Protein 8OK1 (pdb70)

Structure (mmCIF, N/CA/C/O backbone):
data_8OK1
#
_entry.id   8OK1
#
_cell.length_a   78.498
_cell.length_b   98.134
_cell.length_c   80.055
_cell.angle_alpha   90.00
_cell.angle_beta   90.00
_cell.angle_gamma   90.00
#
_symmetry.space_group_name_H-M   'C 2 2 21'
#
loop_
_entity.id
_entity.type
_entity.pdbx_description
1 polymer 'Glutathione S-transferase class-mu 26 kDa isozyme,WD repeat-containing protein 5'
2 water water
#
loop_
_atom_site.group_PDB
_atom_site.id
_atom_site.type_symbol
_atom_site.label_atom_id
_atom_site.label_alt_id
_atom_site.label_comp_id
_atom_site.label_asym_id
_atom_site.label_entity_id
_atom_site.label_seq_id
_atom_site.pdbx_PDB_ins_code
_atom_site.Cartn_x
_atom_site.Cartn_y
_atom_site.Cartn_z
_atom_site.occupancy
_atom_site.B_iso_or_equiv
_atom_site.auth_seq_id
_atom_site.auth_comp_id
_atom_site.auth_asym_id
_atom_site.auth_atom_id
_atom_site.pdbx_PDB_model_num
ATOM 1 N N . LYS A 1 253 ? -40.678 -6.887 -11.380 1.00 36.85 32 LYS A N 1
ATOM 2 C CA . LYS A 1 253 ? -39.878 -8.040 -11.826 1.00 33.55 32 LYS A CA 1
ATOM 3 C C . LYS A 1 253 ? -38.888 -7.604 -12.899 1.00 31.89 32 LYS A C 1
ATOM 4 O O . LYS A 1 253 ? -39.191 -6.760 -13.730 1.00 30.60 32 LYS A O 1
ATOM 10 N N . PRO A 1 254 ? -37.689 -8.225 -12.965 1.00 25.69 33 PRO A N 1
ATOM 11 C CA . PRO A 1 254 ? -36.723 -7.914 -14.006 1.00 24.32 33 PRO A CA 1
ATOM 12 C C . PRO A 1 254 ? -37.069 -8.641 -15.306 1.00 23.58 33 PRO A C 1
ATOM 13 O O . PRO A 1 254 ? -37.923 -9.529 -15.331 1.00 24.59 33 PRO A O 1
ATOM 17 N N . ASN A 1 255 ? -36.391 -8.290 -16.385 1.00 21.30 34 ASN A N 1
ATOM 18 C CA . ASN A 1 255 ? -36.560 -8.998 -17.667 1.00 23.68 34 ASN A CA 1
ATOM 19 C C . ASN A 1 255 ? -35.197 -9.235 -18.290 1.00 22.40 34 ASN A C 1
ATOM 20 O O . ASN A 1 255 ? -34.962 -8.843 -19.430 1.00 23.00 34 ASN A O 1
ATOM 25 N N . TYR A 1 256 ? -34.375 -10.009 -17.590 1.00 19.17 35 TYR A N 1
ATOM 26 C CA . TYR A 1 256 ? -33.057 -10.439 -18.092 1.00 18.87 35 TYR A CA 1
ATOM 27 C C . TYR A 1 256 ? -33.263 -11.283 -19.343 1.00 20.24 35 TYR A C 1
ATOM 28 O O . TYR A 1 256 ? -34.069 -12.237 -19.366 1.00 21.00 35 TYR A O 1
ATOM 37 N N . ALA A 1 257 ? -32.554 -10.877 -20.370 1.00 18.89 36 ALA A N 1
ATOM 38 C CA . ALA A 1 257 ? -32.552 -11.575 -21.659 1.00 20.88 36 ALA A CA 1
ATOM 39 C C . ALA A 1 257 ? -31.122 -11.873 -22.061 1.00 18.08 36 ALA A C 1
ATOM 40 O O . ALA A 1 257 ? -30.218 -11.042 -21.822 1.00 18.41 36 ALA A O 1
ATOM 42 N N . LEU A 1 258 ? -30.922 -13.006 -22.713 1.00 17.91 37 LEU A N 1
ATOM 43 C CA . LEU A 1 258 ? -29.566 -13.437 -23.108 1.00 17.08 37 LEU A CA 1
ATOM 44 C C . LEU A 1 258 ? -29.008 -12.461 -24.150 1.00 18.75 37 LEU A C 1
ATOM 45 O O . LEU A 1 258 ? -29.675 -12.277 -25.214 1.00 21.38 37 LEU A O 1
ATOM 50 N N . LYS A 1 259 ? -27.804 -11.940 -23.947 1.00 18.04 38 LYS A N 1
ATOM 51 C CA . LYS A 1 259 ? -27.151 -11.048 -24.935 1.00 18.91 38 LYS A CA 1
ATOM 52 C C . LYS A 1 259 ? -25.943 -11.715 -25.591 1.00 18.63 38 LYS A C 1
ATOM 53 O O . LYS A 1 259 ? -25.711 -11.520 -26.821 1.00 20.93 38 LYS A O 1
ATOM 59 N N . PHE A 1 260 ? -25.108 -12.400 -24.827 1.00 16.33 39 PHE A N 1
ATOM 60 C CA . PHE A 1 260 ? -23.861 -12.983 -25.349 1.00 17.19 39 PHE A CA 1
ATOM 61 C C . PHE A 1 260 ? -23.573 -14.308 -24.659 1.00 17.38 39 PHE A C 1
ATOM 62 O O . PHE A 1 260 ? -23.882 -14.448 -23.466 1.00 17.19 39 PHE A O 1
ATOM 70 N N . THR A 1 261 ? -22.957 -15.216 -25.393 1.00 15.90 40 THR A N 1
ATOM 71 C CA . THR A 1 261 ? -22.408 -16.475 -24.855 1.00 15.84 40 THR A CA 1
ATOM 72 C C . THR A 1 261 ? -20.917 -16.462 -25.118 1.00 16.79 40 THR A C 1
ATOM 73 O O . THR A 1 261 ? -20.494 -16.155 -26.265 1.00 19.15 40 THR A O 1
ATOM 77 N N . LEU A 1 262 ? -20.135 -16.746 -24.099 1.00 16.86 41 LEU A N 1
ATOM 78 C CA . LEU A 1 262 ? -18.682 -16.601 -24.098 1.00 16.95 41 LEU A CA 1
ATOM 79 C C . LEU A 1 262 ? -18.078 -18.004 -24.040 1.00 16.92 41 LEU A C 1
ATOM 80 O O . LEU A 1 262 ? -18.155 -18.671 -22.969 1.00 16.64 41 LEU A O 1
ATOM 85 N N . ALA A 1 263 ? -17.486 -18.460 -25.128 1.00 16.62 42 ALA A N 1
ATOM 86 C CA . ALA A 1 263 ? -16.833 -19.770 -25.216 1.00 17.13 42 ALA A CA 1
ATOM 87 C C . ALA A 1 263 ? -15.326 -19.601 -25.183 1.00 15.45 42 ALA A C 1
ATOM 88 O O . ALA A 1 263 ? -14.781 -18.684 -25.821 1.00 15.74 42 ALA A O 1
ATOM 90 N N . GLY A 1 264 ? -14.644 -20.473 -24.471 1.00 17.07 43 GLY A N 1
ATOM 91 C CA . GLY A 1 264 ? -13.188 -20.497 -24.517 1.00 15.96 43 GLY A CA 1
ATOM 92 C C . GLY A 1 264 ? -12.562 -21.427 -23.512 1.00 17.08 43 GLY A C 1
ATOM 93 O O . GLY A 1 264 ? -11.499 -22.003 -23.777 1.00 17.10 43 GLY A O 1
ATOM 94 N N . HIS A 1 265 ? -13.163 -21.510 -22.345 1.00 16.52 44 HIS A N 1
ATOM 95 C CA . HIS A 1 265 ? -12.619 -22.464 -21.368 1.00 15.64 44 HIS A CA 1
ATOM 96 C C . HIS A 1 265 ? -12.761 -23.903 -21.899 1.00 16.39 44 HIS A C 1
ATOM 97 O O . HIS A 1 265 ? -13.773 -24.220 -22.564 1.00 15.41 44 HIS A O 1
ATOM 104 N N . THR A 1 266 ? -11.832 -24.763 -21.539 1.00 15.35 45 THR A N 1
ATOM 105 C CA . THR A 1 266 ? -11.811 -26.161 -22.057 1.00 16.65 45 THR A CA 1
ATOM 106 C C . THR A 1 266 ? -12.220 -27.171 -20.981 1.00 16.46 45 THR A C 1
ATOM 107 O O . THR A 1 266 ? -12.289 -28.381 -21.260 1.00 16.03 45 THR A O 1
ATOM 111 N N . LYS A 1 267 ? -12.569 -26.708 -19.782 1.00 15.61 46 LYS A N 1
ATOM 112 C CA . LYS A 1 267 ? -13.163 -27.546 -18.734 1.00 16.39 46 LYS A CA 1
ATOM 113 C C . LYS A 1 267 ? -14.213 -26.699 -18.031 1.00 15.80 46 LYS A C 1
ATOM 114 O O . LYS A 1 267 ? -14.380 -25.533 -18.391 1.00 15.51 46 LYS A O 1
ATOM 120 N N . ALA A 1 268 ? -14.828 -27.276 -17.009 1.00 16.17 47 ALA A N 1
ATOM 121 C CA . ALA A 1 268 ? -15.829 -26.590 -16.176 1.00 15.76 47 ALA A CA 1
ATOM 122 C C . ALA A 1 268 ? -15.325 -25.191 -15.807 1.00 15.79 47 ALA A C 1
ATOM 123 O O . ALA A 1 268 ? -14.166 -25.022 -15.392 1.00 14.77 47 ALA A O 1
ATOM 125 N N . VAL A 1 269 ? -16.218 -24.227 -15.896 1.00 14.76 48 VAL A N 1
ATOM 126 C CA . VAL A 1 269 ? -15.945 -22.882 -15.336 1.00 14.09 48 VAL A CA 1
ATOM 127 C C . VAL A 1 269 ? -16.156 -23.001 -13.828 1.00 15.36 48 VAL A C 1
ATOM 128 O O . VAL A 1 269 ? -16.953 -23.856 -13.370 1.00 16.72 48 VAL A O 1
ATOM 132 N N . SER A 1 270 ? -15.420 -22.259 -13.023 1.00 13.83 49 SER A N 1
ATOM 133 C CA . SER A 1 270 ? -15.549 -22.315 -11.550 1.00 13.12 49 SER A CA 1
ATOM 134 C C . SER A 1 270 ? -16.046 -20.995 -10.968 1.00 14.90 49 SER A C 1
ATOM 135 O O . SER A 1 270 ? -16.732 -21.019 -9.940 1.00 15.71 49 SER A O 1
ATOM 138 N N . SER A 1 271 ? -15.740 -19.866 -11.574 1.00 14.04 50 SER A N 1
ATOM 139 C CA . SER A 1 271 ? -16.185 -18.567 -10.991 1.00 12.92 50 SER A CA 1
ATOM 140 C C . SER A 1 271 ? -16.211 -17.513 -12.086 1.00 13.85 50 SER A C 1
ATOM 141 O O . SER A 1 271 ? -15.346 -17.599 -12.985 1.00 15.36 50 SER A O 1
ATOM 144 N N . VAL A 1 272 ? -17.120 -16.555 -11.971 1.00 12.75 51 VAL A N 1
ATOM 145 C CA . VAL A 1 272 ? -17.098 -15.331 -12.798 1.00 13.18 51 VAL A CA 1
ATOM 146 C C . VAL A 1 272 ? -17.265 -14.149 -11.855 1.00 13.11 51 VAL A C 1
ATOM 147 O O . VAL A 1 272 ? -18.014 -14.229 -10.854 1.00 13.33 51 VAL A O 1
ATOM 151 N N . LYS A 1 273 ? -16.530 -13.076 -12.161 1.00 12.99 52 LYS A N 1
ATOM 152 C CA . LYS A 1 273 ? -16.575 -11.849 -11.337 1.00 12.55 52 LYS A CA 1
ATOM 153 C C . LYS A 1 273 ? -16.413 -10.628 -12.232 1.00 12.16 52 LYS A C 1
ATOM 154 O O . LYS A 1 273 ? -15.504 -10.603 -13.104 1.00 13.37 52 LYS A O 1
ATOM 160 N N . PHE A 1 274 ? -17.240 -9.606 -12.029 1.00 13.38 53 PHE A N 1
ATOM 161 C CA . PHE A 1 274 ? -17.097 -8.350 -12.773 1.00 12.15 53 PHE A CA 1
ATOM 162 C C . PHE A 1 274 ? -16.059 -7.493 -12.057 1.00 13.13 53 PHE A C 1
ATOM 163 O O . PHE A 1 274 ? -16.066 -7.390 -10.817 1.00 13.22 53 PHE A O 1
ATOM 171 N N . SER A 1 275 ? -15.220 -6.797 -12.804 1.00 13.27 54 SER A N 1
ATOM 172 C CA . SER A 1 275 ? -14.351 -5.783 -12.188 1.00 13.35 54 SER A CA 1
ATOM 173 C C . SER A 1 275 ? -15.183 -4.685 -11.543 1.00 14.05 54 SER A C 1
ATOM 174 O O . SER A 1 275 ? -16.257 -4.325 -12.049 1.00 14.37 54 SER A O 1
ATOM 177 N N . PRO A 1 276 ? -14.726 -4.139 -10.409 1.00 14.76 55 PRO A N 1
ATOM 178 C CA . PRO A 1 276 ? -15.462 -3.064 -9.759 1.00 14.92 55 PRO A CA 1
ATOM 179 C C . PRO A 1 276 ? -15.705 -1.863 -10.670 1.00 14.68 55 PRO A C 1
ATOM 180 O O . PRO A 1 276 ? -16.666 -1.133 -10.397 1.00 17.61 55 PRO A O 1
ATOM 184 N N . ASN A 1 277 ? -14.821 -1.606 -11.623 1.00 15.33 56 ASN A N 1
ATOM 185 C CA . ASN A 1 277 ? -14.930 -0.443 -12.533 1.00 15.72 56 ASN A CA 1
ATOM 186 C C . ASN A 1 277 ? -15.905 -0.744 -13.675 1.00 17.56 56 ASN A C 1
ATOM 187 O O . ASN A 1 277 ? -16.066 0.122 -14.570 1.00 18.67 56 ASN A O 1
ATOM 192 N N . GLY A 1 278 ? -16.465 -1.958 -13.735 1.00 16.73 57 GLY A N 1
ATOM 193 C CA . GLY A 1 278 ? -17.507 -2.293 -14.736 1.00 16.41 57 GLY A CA 1
ATOM 194 C C . GLY A 1 278 ? -16.986 -2.690 -16.091 1.00 16.77 57 GLY A C 1
ATOM 195 O O . GLY A 1 278 ? -17.783 -3.100 -16.942 1.00 17.73 57 GLY A O 1
ATOM 196 N N . GLU A 1 279 ? -15.667 -2.630 -16.325 1.00 15.66 58 GLU A N 1
ATOM 197 C CA . GLU A 1 279 ? -15.169 -2.800 -17.708 1.00 17.95 58 GLU A CA 1
ATOM 198 C C . GLU A 1 279 ? -15.056 -4.273 -18.080 1.00 17.65 58 GLU A C 1
ATOM 199 O O . GLU A 1 279 ? -15.216 -4.608 -19.281 1.00 17.94 58 GLU A O 1
ATOM 205 N N . TRP A 1 280 ? -14.763 -5.140 -17.101 1.00 15.48 59 TRP A N 1
ATOM 206 C CA . TRP A 1 280 ? -14.270 -6.502 -17.420 1.00 14.48 59 TRP A CA 1
ATOM 207 C C . TRP A 1 280 ? -15.052 -7.558 -16.665 1.00 13.91 59 TRP A C 1
ATOM 208 O O . TRP A 1 280 ? -15.560 -7.315 -15.537 1.00 14.81 59 TRP A O 1
ATOM 219 N N . LEU A 1 281 ? -15.041 -8.760 -17.225 1.00 15.02 60 LEU A N 1
ATOM 220 C CA . LEU A 1 281 ? -15.437 -9.993 -16.523 1.00 13.11 60 LEU A CA 1
ATOM 221 C C . LEU A 1 281 ? -14.192 -10.859 -16.441 1.00 13.00 60 LEU A C 1
ATOM 222 O O . LEU A 1 281 ? -13.544 -11.066 -17.494 1.00 15.29 60 LEU A O 1
ATOM 227 N N . ALA A 1 282 ? -13.862 -11.404 -15.260 1.00 13.21 61 ALA A N 1
ATOM 228 C CA . ALA A 1 282 ? -12.823 -12.436 -15.081 1.00 13.42 61 ALA A CA 1
ATOM 229 C C . ALA A 1 282 ? -13.513 -13.776 -14.833 1.00 14.47 61 ALA A C 1
ATOM 230 O O . ALA A 1 282 ? -14.531 -13.818 -14.112 1.00 15.01 61 ALA A O 1
ATOM 232 N N . SER A 1 283 ? -13.021 -14.829 -15.478 1.00 13.95 62 SER A N 1
ATOM 233 C CA . SER A 1 283 ? -13.483 -16.209 -15.252 1.00 13.71 62 SER A CA 1
ATOM 234 C C . SER A 1 283 ? -12.293 -17.066 -14.858 1.00 13.67 62 SER A C 1
ATOM 235 O O . SER A 1 283 ? -11.160 -16.855 -15.311 1.00 14.77 62 SER A O 1
ATOM 238 N N . SER A 1 284 ? -12.535 -18.037 -13.993 1.00 12.92 63 SER A N 1
ATOM 239 C CA . SER A 1 284 ? -11.589 -19.106 -13.648 1.00 12.74 63 SER A CA 1
ATOM 240 C C . SER A 1 284 ? -12.181 -20.472 -14.039 1.00 12.99 63 SER A C 1
ATOM 241 O O . SER A 1 284 ? -13.371 -20.592 -14.136 1.00 12.70 63 SER A O 1
ATOM 244 N N . SER A 1 285 ? -11.333 -21.447 -14.206 1.00 13.28 64 SER A N 1
ATOM 245 C CA . SER A 1 285 ? -11.779 -22.772 -14.673 1.00 13.09 64 SER A CA 1
ATOM 246 C C . SER A 1 285 ? -10.882 -23.871 -14.134 1.00 13.05 64 SER A C 1
ATOM 247 O O . SER A 1 285 ? -9.698 -23.666 -13.805 1.00 13.01 64 SER A O 1
ATOM 250 N N . ALA A 1 286 ? -11.465 -25.055 -14.087 1.00 14.15 65 ALA A N 1
ATOM 251 C CA . ALA A 1 286 ? -10.719 -26.317 -13.951 1.00 14.09 65 ALA A CA 1
ATOM 252 C C . ALA A 1 286 ? -9.666 -26.516 -15.045 1.00 14.96 65 ALA A C 1
ATOM 253 O O . ALA A 1 286 ? -8.797 -27.373 -14.846 1.00 17.48 65 ALA A O 1
ATOM 255 N N . ASP A 1 287 ? -9.697 -25.737 -16.120 1.00 15.61 66 ASP A N 1
ATOM 256 C CA . ASP A 1 287 ? -8.636 -25.809 -17.168 1.00 14.92 66 ASP A CA 1
ATOM 257 C C . ASP A 1 287 ? -7.355 -25.066 -16.762 1.00 14.91 66 ASP A C 1
ATOM 258 O O . ASP A 1 287 ? -6.434 -24.996 -17.569 1.00 16.38 66 ASP A O 1
ATOM 263 N N . LYS A 1 288 ? -7.276 -24.560 -15.524 1.00 14.35 67 LYS A N 1
ATOM 264 C CA . LYS A 1 288 ? -6.082 -23.939 -14.924 1.00 15.45 67 LYS A CA 1
ATOM 265 C C . LYS A 1 288 ? -5.902 -22.490 -15.395 1.00 14.22 67 LYS A C 1
ATOM 266 O O . LYS A 1 288 ? -4.858 -21.906 -15.098 1.00 14.66 67 LYS A O 1
ATOM 272 N N . LEU A 1 289 ? -6.866 -21.954 -16.134 1.00 14.24 68 LEU A N 1
ATOM 273 C CA . LEU A 1 289 ? -6.741 -20.610 -16.731 1.00 14.62 68 LEU A CA 1
ATOM 274 C C . LEU A 1 289 ? -7.723 -19.639 -16.105 1.00 13.53 68 LEU A C 1
ATOM 275 O O . LEU A 1 289 ? -8.803 -20.007 -15.647 1.00 12.90 68 LEU A O 1
ATOM 280 N N . ILE A 1 290 ? -7.306 -18.383 -16.151 1.00 14.78 69 ILE A N 1
ATOM 281 C CA . ILE A 1 290 ? -8.171 -17.218 -15.936 1.00 15.09 69 ILE A CA 1
ATOM 282 C C . ILE A 1 290 ? -8.391 -16.577 -17.299 1.00 14.22 69 ILE A C 1
ATOM 283 O O . ILE A 1 290 ? -7.401 -16.489 -18.076 1.00 15.52 69 ILE A O 1
ATOM 288 N N . LYS A 1 291 ? -9.621 -16.222 -17.629 1.00 14.69 70 LYS A N 1
ATOM 289 C CA . LYS A 1 291 ? -9.862 -15.426 -18.856 1.00 14.08 70 LYS A CA 1
ATOM 290 C C . LYS A 1 291 ? -10.496 -14.102 -18.495 1.00 15.21 70 LYS A C 1
ATOM 291 O O . LYS A 1 291 ? -11.263 -14.017 -17.501 1.00 14.56 70 LYS A O 1
ATOM 297 N N . ILE A 1 292 ? -10.189 -13.096 -19.307 1.00 15.70 71 ILE A N 1
ATOM 298 C CA . ILE A 1 292 ? -10.752 -11.745 -19.181 1.00 15.48 71 ILE A CA 1
ATOM 299 C C . ILE A 1 292 ? -11.613 -11.507 -20.412 1.00 15.24 71 ILE A C 1
ATOM 300 O O . ILE A 1 292 ? -11.134 -11.794 -21.557 1.00 17.14 71 ILE A O 1
ATOM 305 N N . TRP A 1 293 ? -12.761 -10.931 -20.197 1.00 15.41 72 TRP A N 1
ATOM 306 C CA . TRP A 1 293 ? -13.753 -10.649 -21.249 1.00 15.08 72 TRP A CA 1
ATOM 307 C C . TRP A 1 293 ? -14.280 -9.235 -21.089 1.00 16.73 72 TRP A C 1
ATOM 308 O O . TRP A 1 293 ? -14.396 -8.745 -19.947 1.00 16.05 72 TRP A O 1
ATOM 319 N N . GLY A 1 294 ? -14.680 -8.586 -22.175 1.00 17.41 73 GLY A N 1
ATOM 320 C CA . GLY A 1 294 ? -15.403 -7.307 -22.062 1.00 17.26 73 GLY A CA 1
ATOM 321 C C . GLY A 1 294 ? -16.750 -7.480 -21.386 1.00 16.72 73 GLY A C 1
ATOM 322 O O . GLY A 1 294 ? -17.539 -8.341 -21.819 1.00 18.28 73 GLY A O 1
ATOM 323 N N . ALA A 1 295 ? -17.049 -6.678 -20.361 1.00 17.60 74 ALA A N 1
ATOM 324 C CA . ALA A 1 295 ? -18.289 -6.818 -19.575 1.00 16.92 74 ALA A CA 1
ATOM 325 C C . ALA A 1 295 ? -19.528 -6.480 -20.418 1.00 18.51 74 ALA A C 1
ATOM 326 O O . ALA A 1 295 ? -20.604 -6.981 -20.090 1.00 19.42 74 ALA A O 1
ATOM 328 N N . TYR A 1 296 ? -19.408 -5.602 -21.411 1.00 17.82 75 TYR A N 1
ATOM 329 C CA . TYR A 1 296 ? -20.577 -5.027 -22.116 1.00 20.44 75 TYR A CA 1
ATOM 330 C C . TYR A 1 296 ? -20.797 -5.741 -23.446 1.00 24.39 75 TYR A C 1
ATOM 331 O O . TYR A 1 296 ? -21.975 -5.872 -23.836 1.00 30.36 75 TYR A O 1
ATOM 340 N N . ASP A 1 297 ? -19.745 -6.228 -24.110 1.00 22.76 76 ASP A N 1
ATOM 341 C CA . ASP A 1 297 ? -19.868 -6.858 -25.455 1.00 25.04 76 ASP A CA 1
ATOM 342 C C . ASP A 1 297 ? -19.503 -8.344 -25.393 1.00 25.13 76 ASP A C 1
ATOM 343 O O . ASP A 1 297 ? -19.636 -9.039 -26.440 1.00 25.30 76 ASP A O 1
ATOM 348 N N . GLY A 1 298 ? -19.042 -8.853 -24.240 1.00 25.20 77 GLY A N 1
ATOM 349 C CA . GLY A 1 298 ? -18.589 -10.251 -24.092 1.00 23.74 77 GLY A CA 1
ATOM 350 C C . GLY A 1 298 ? -17.349 -10.588 -24.907 1.00 24.37 77 GLY A C 1
ATOM 351 O O . GLY A 1 298 ? -17.051 -11.782 -25.052 1.00 26.24 77 GLY A O 1
ATOM 352 N N . LYS A 1 299 ? -16.620 -9.581 -25.402 1.00 23.32 78 LYS A N 1
ATOM 353 C CA . LYS A 1 299 ? -15.496 -9.835 -26.334 1.00 25.96 78 LYS A CA 1
ATOM 354 C C . LYS A 1 299 ? -14.305 -10.379 -25.538 1.00 23.64 78 LYS A C 1
ATOM 355 O O . LYS A 1 299 ? -13.927 -9.775 -24.507 1.00 21.37 78 LYS A O 1
ATOM 361 N N . PHE A 1 300 ? -13.766 -11.515 -25.947 1.00 20.84 79 PHE A N 1
ATOM 362 C CA . PHE A 1 300 ? -12.565 -12.118 -25.320 1.00 19.13 79 PHE A CA 1
ATOM 363 C C . PHE A 1 300 ? -11.428 -11.089 -25.323 1.00 21.10 79 PHE A C 1
ATOM 364 O O . PHE A 1 300 ? -11.137 -10.428 -26.366 1.00 23.57 79 PHE A O 1
ATOM 372 N N . GLU A 1 301 ? -10.764 -10.930 -24.188 1.00 20.81 80 GLU A N 1
ATOM 373 C CA . GLU A 1 301 ? -9.627 -10.008 -24.051 1.00 21.23 80 GLU A CA 1
ATOM 374 C C . GLU A 1 301 ? -8.311 -10.776 -23.994 1.00 21.78 80 GLU A C 1
ATOM 375 O O . GLU A 1 301 ? -7.432 -10.592 -24.871 1.00 25.70 80 GLU A O 1
ATOM 381 N N . LYS A 1 302 ? -8.120 -11.677 -23.018 1.00 18.04 81 LYS A N 1
ATOM 382 C CA . LYS A 1 302 ? -6.894 -12.462 -22.897 1.00 18.78 81 LYS A CA 1
ATOM 383 C C . LYS A 1 302 ? -6.989 -13.516 -21.809 1.00 17.49 81 LYS A C 1
ATOM 384 O O . LYS A 1 302 ? -8.006 -13.561 -21.057 1.00 16.92 81 LYS A O 1
ATOM 390 N N . THR A 1 303 ? -6.016 -14.398 -21.849 1.00 17.07 82 THR A N 1
ATOM 391 C CA . THR A 1 303 ? -5.847 -15.551 -20.940 1.00 17.04 82 THR A CA 1
ATOM 392 C C . THR A 1 303 ? -4.677 -15.279 -20.000 1.00 16.20 82 THR A C 1
ATOM 393 O O . THR A 1 303 ? -3.641 -14.805 -20.448 1.00 17.38 82 THR A O 1
ATOM 397 N N . ILE A 1 304 ? -4.875 -15.516 -18.703 1.00 15.19 83 ILE A N 1
ATOM 398 C CA . ILE A 1 304 ? -3.819 -15.413 -17.676 1.00 16.45 83 ILE A CA 1
ATOM 399 C C . ILE A 1 304 ? -3.541 -16.809 -17.161 1.00 17.01 83 ILE A C 1
ATOM 400 O O . ILE A 1 304 ? -4.473 -17.485 -16.670 1.00 18.34 83 ILE A O 1
ATOM 405 N N . SER A 1 305 ? -2.305 -17.239 -17.374 1.00 16.95 84 SER A N 1
ATOM 406 C CA . SER A 1 305 ? -1.850 -18.623 -17.176 1.00 17.94 84 SER A CA 1
ATOM 407 C C . SER A 1 305 ? -0.735 -18.674 -16.139 1.00 16.69 84 SER A C 1
ATOM 408 O O . SER A 1 305 ? 0.062 -17.706 -15.982 1.00 16.93 84 SER A O 1
ATOM 411 N N . GLY A 1 306 ? -0.645 -19.822 -15.461 1.00 16.86 85 GLY A N 1
ATOM 412 C CA . GLY A 1 306 ? 0.474 -20.102 -14.578 1.00 15.98 85 GLY A CA 1
ATOM 413 C C . GLY A 1 306 ? 0.130 -21.112 -13.493 1.00 15.85 85 GLY A C 1
ATOM 414 O O . GLY A 1 306 ? 1.036 -21.788 -12.995 1.00 17.47 85 GLY A O 1
ATOM 415 N N . HIS A 1 307 ? -1.123 -21.227 -13.097 1.00 14.42 86 HIS A N 1
ATOM 416 C CA . HIS A 1 307 ? -1.443 -22.286 -12.114 1.00 14.25 86 HIS A CA 1
ATOM 417 C C . HIS A 1 307 ? -1.155 -23.659 -12.707 1.00 14.52 86 HIS A C 1
ATOM 418 O O . HIS A 1 307 ? -1.325 -23.862 -13.944 1.00 14.55 86 HIS A O 1
ATOM 425 N N . LYS A 1 308 ? -0.766 -24.590 -11.846 1.00 15.53 87 LYS A N 1
ATOM 426 C CA . LYS A 1 308 ? -0.395 -25.937 -12.289 1.00 16.90 87 LYS A CA 1
ATOM 427 C C . LYS A 1 308 ? -1.576 -26.903 -12.281 1.00 16.46 87 LYS A C 1
ATOM 428 O O . LYS A 1 308 ? -1.436 -28.012 -12.831 1.00 17.53 87 LYS A O 1
ATOM 434 N N . LEU A 1 309 ? -2.677 -26.570 -11.603 1.00 14.61 88 LEU A N 1
ATOM 435 C CA . LEU A 1 309 ? -3.891 -27.388 -11.494 1.00 14.72 88 LEU A CA 1
ATOM 436 C C . LEU A 1 309 ? -5.086 -26.441 -11.535 1.00 13.94 88 LEU A C 1
ATOM 437 O O . LEU A 1 309 ? -4.883 -25.201 -11.650 1.00 15.58 88 LEU A O 1
ATOM 442 N N . GLY A 1 310 ? -6.278 -27.006 -11.502 1.00 14.49 89 GLY A N 1
ATOM 443 C CA . GLY A 1 310 ? -7.505 -26.235 -11.723 1.00 14.08 89 GLY A CA 1
ATOM 444 C C . GLY A 1 310 ? -7.642 -25.121 -10.703 1.00 14.31 89 GLY A C 1
ATOM 445 O O . GLY A 1 310 ? -7.134 -25.217 -9.560 1.00 14.08 89 GLY A O 1
ATOM 446 N N . ILE A 1 311 ? -8.372 -24.104 -11.105 1.00 12.76 90 ILE A N 1
ATOM 447 C CA . ILE A 1 311 ? -8.654 -22.925 -10.235 1.00 12.86 90 ILE A CA 1
ATOM 448 C C . ILE A 1 311 ? -10.112 -22.987 -9.798 1.00 13.54 90 ILE A C 1
ATOM 449 O O . ILE A 1 311 ? -11.018 -23.176 -10.615 1.00 15.74 90 ILE A O 1
ATOM 454 N N . SER A 1 312 ? -10.364 -22.733 -8.516 1.00 13.54 91 SER A N 1
ATOM 455 C CA . SER A 1 312 ? -11.723 -22.772 -7.937 1.00 13.47 91 SER A CA 1
ATOM 456 C C . SER A 1 312 ? -12.342 -21.382 -7.839 1.00 13.91 91 SER A C 1
ATOM 457 O O . SER A 1 312 ? -13.559 -21.282 -7.736 1.00 14.65 91 SER A O 1
ATOM 460 N N . ASP A 1 313 ? -11.520 -20.340 -7.761 1.00 13.11 92 ASP A N 1
ATOM 461 C CA . ASP A 1 313 ? -12.037 -18.982 -7.487 1.00 14.11 92 ASP A CA 1
ATOM 462 C C . ASP A 1 313 ? -11.029 -17.932 -7.966 1.00 12.26 92 ASP A C 1
ATOM 463 O O . ASP A 1 313 ? -9.831 -18.157 -7.967 1.00 13.11 92 ASP A O 1
ATOM 468 N N . VAL A 1 314 ? -11.557 -16.778 -8.341 1.00 14.00 93 VAL A N 1
ATOM 469 C CA . VAL A 1 314 ? -10.758 -15.590 -8.743 1.00 14.02 93 VAL A CA 1
ATOM 470 C C . VAL A 1 314 ? -11.499 -14.385 -8.162 1.00 13.76 93 VAL A C 1
ATOM 471 O O . VAL A 1 314 ? -12.735 -14.461 -7.981 1.00 15.62 93 VAL A O 1
ATOM 475 N N . ALA A 1 315 ? -10.792 -13.330 -7.810 1.00 11.87 94 ALA A N 1
ATOM 476 C CA . ALA A 1 315 ? -11.436 -12.134 -7.240 1.00 12.18 94 ALA A CA 1
ATOM 477 C C . ALA A 1 315 ? -10.605 -10.912 -7.616 1.00 11.54 94 ALA A C 1
ATOM 478 O O . ALA A 1 315 ? -9.372 -10.988 -7.656 1.00 13.25 94 ALA A O 1
ATOM 480 N N . TRP A 1 316 ? -11.290 -9.808 -7.818 1.00 11.56 95 TRP A N 1
ATOM 481 C CA . TRP A 1 316 ? -10.687 -8.513 -8.164 1.00 12.10 95 TRP A CA 1
ATOM 482 C C . TRP A 1 316 ? -10.268 -7.731 -6.929 1.00 12.25 95 TRP A C 1
ATOM 483 O O . TRP A 1 316 ? -11.036 -7.703 -5.914 1.00 13.68 95 TRP A O 1
ATOM 494 N N . SER A 1 317 ? -9.233 -6.913 -7.081 1.00 12.18 96 SER A N 1
ATOM 495 C CA . SER A 1 317 ? -8.967 -5.855 -6.097 1.00 11.02 96 SER A CA 1
ATOM 496 C C . SER A 1 317 ? -9.990 -4.731 -6.324 1.00 11.67 96 SER A C 1
ATOM 497 O O . SER A 1 317 ? -10.549 -4.576 -7.422 1.00 12.89 96 SER A O 1
ATOM 500 N N . SER A 1 318 ? -10.134 -3.871 -5.324 1.00 13.41 97 SER A N 1
ATOM 501 C CA . SER A 1 318 ? -11.226 -2.863 -5.396 1.00 15.47 97 SER A CA 1
ATOM 502 C C . SER A 1 318 ? -10.940 -1.834 -6.502 1.00 14.50 97 SER A C 1
ATOM 503 O O . SER A 1 318 ? -11.875 -1.200 -6.968 1.00 16.55 97 SER A O 1
ATOM 506 N N . ASP A 1 319 ? -9.685 -1.650 -6.901 1.00 14.05 98 ASP A N 1
ATOM 507 C CA . ASP A 1 319 ? -9.310 -0.693 -7.983 1.00 12.84 98 ASP A CA 1
ATOM 508 C C . ASP A 1 319 ? -9.234 -1.356 -9.349 1.00 14.75 98 ASP A C 1
ATOM 509 O O . ASP A 1 319 ? -8.842 -0.697 -10.309 1.00 14.45 98 ASP A O 1
ATOM 514 N N . SER A 1 320 ? -9.675 -2.608 -9.460 1.00 13.35 99 SER A N 1
ATOM 515 C CA . SER A 1 320 ? -9.712 -3.353 -10.743 1.00 12.52 99 SER A CA 1
ATOM 516 C C . SER A 1 320 ? -8.311 -3.613 -11.289 1.00 13.68 99 SER A C 1
ATOM 517 O O . SER A 1 320 ? -8.269 -4.173 -12.392 1.00 15.47 99 SER A O 1
ATOM 520 N N . ASN A 1 321 ? -7.230 -3.373 -10.559 1.00 13.27 100 ASN A N 1
ATOM 521 C CA . ASN A 1 321 ? -5.875 -3.529 -11.128 1.00 14.48 100 ASN A CA 1
ATOM 522 C C . ASN A 1 321 ? -5.368 -4.957 -10.959 1.00 14.59 100 ASN A C 1
ATOM 523 O O . ASN A 1 321 ? -4.535 -5.397 -11.778 1.00 14.53 100 ASN A O 1
ATOM 528 N N . LEU A 1 322 ? -5.808 -5.684 -9.943 1.00 13.69 101 LEU A N 1
ATOM 529 C CA . LEU A 1 322 ? -5.251 -6.989 -9.572 1.00 12.78 101 LEU A CA 1
ATOM 530 C C . LEU A 1 322 ? -6.338 -8.042 -9.534 1.00 12.26 101 LEU A C 1
ATOM 531 O O . LEU A 1 322 ? -7.519 -7.725 -9.295 1.00 12.99 101 LEU A O 1
ATOM 536 N N . LEU A 1 323 ? -5.934 -9.278 -9.741 1.00 13.10 102 LEU A N 1
ATOM 537 C CA . LEU A 1 323 ? -6.752 -10.460 -9.450 1.00 12.09 102 LEU A CA 1
ATOM 538 C C . LEU A 1 323 ? -6.009 -11.298 -8.414 1.00 13.16 102 LEU A C 1
ATOM 539 O O . LEU A 1 323 ? -4.741 -11.368 -8.418 1.00 13.51 102 LEU A O 1
ATOM 544 N N . VAL A 1 324 ? -6.763 -12.036 -7.633 1.00 11.51 103 VAL A N 1
ATOM 545 C CA . VAL A 1 324 ? -6.199 -13.163 -6.859 1.00 12.33 103 VAL A CA 1
ATOM 546 C C . VAL A 1 324 ? -6.975 -14.419 -7.266 1.00 11.44 103 VAL A C 1
ATOM 547 O O . VAL A 1 324 ? -8.207 -14.401 -7.399 1.00 11.68 103 VAL A O 1
ATOM 551 N N . SER A 1 325 ? -6.260 -15.529 -7.414 1.00 11.90 104 SER A N 1
ATOM 552 C CA . SER A 1 325 ? -6.857 -16.826 -7.783 1.00 11.65 104 SER A CA 1
ATOM 553 C C . SER A 1 325 ? -6.471 -17.886 -6.728 1.00 12.35 104 SER A C 1
ATOM 554 O O . SER A 1 325 ? -5.374 -17.828 -6.162 1.00 13.43 104 SER A O 1
ATOM 557 N N . ALA A 1 326 ? -7.359 -18.860 -6.526 1.00 11.69 105 ALA A N 1
ATOM 558 C CA . ALA A 1 326 ? -7.172 -19.974 -5.566 1.00 11.92 105 ALA A CA 1
ATOM 559 C C . ALA A 1 326 ? -7.179 -21.301 -6.366 1.00 11.53 105 ALA A C 1
ATOM 560 O O . ALA A 1 326 ? -8.188 -21.546 -7.064 1.00 12.78 105 ALA A O 1
ATOM 562 N N . SER A 1 327 ? -6.168 -22.142 -6.210 1.00 11.46 106 SER A N 1
ATOM 563 C CA . SER A 1 327 ? -5.968 -23.324 -7.070 1.00 12.25 106 SER A CA 1
ATOM 564 C C . SER A 1 327 ? -5.796 -24.621 -6.276 1.00 12.71 106 SER A C 1
ATOM 565 O O . SER A 1 327 ? -5.328 -24.622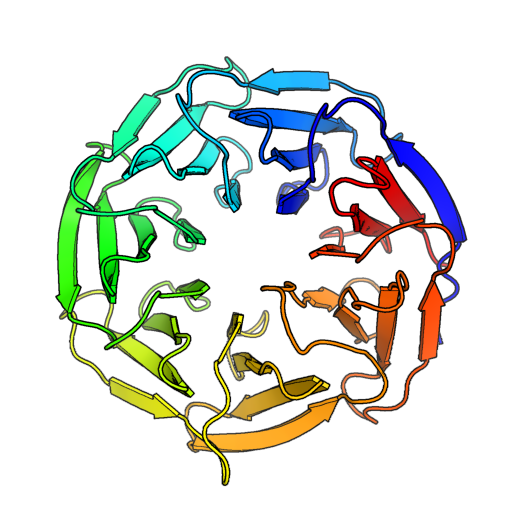 -5.123 1.00 12.77 106 SER A O 1
ATOM 568 N N . ASP A 1 328 ? -6.117 -25.725 -6.932 1.00 13.06 107 ASP A N 1
ATOM 569 C CA . ASP A 1 328 ? -5.802 -27.077 -6.430 1.00 13.89 107 ASP A CA 1
ATOM 570 C C . ASP A 1 328 ? -4.286 -27.289 -6.318 1.00 13.53 107 ASP A C 1
ATOM 571 O O . ASP A 1 328 ? -3.878 -28.280 -5.668 1.00 15.81 107 ASP A O 1
ATOM 576 N N . ASP A 1 329 ? -3.468 -26.432 -6.948 1.00 13.92 108 ASP A N 1
ATOM 577 C CA . ASP A 1 329 ? -2.002 -26.546 -6.820 1.00 13.53 108 ASP A CA 1
ATOM 578 C C . ASP A 1 329 ? -1.550 -26.062 -5.437 1.00 14.46 108 ASP A C 1
ATOM 579 O O . ASP A 1 329 ? -0.347 -26.065 -5.185 1.00 15.32 108 ASP A O 1
ATOM 584 N N . LYS A 1 330 ? -2.481 -25.685 -4.545 1.00 13.49 109 LYS A N 1
ATOM 585 C CA . LYS A 1 330 ? -2.241 -25.330 -3.123 1.00 12.97 109 LYS A CA 1
ATOM 586 C C . LYS A 1 330 ? -1.705 -23.917 -2.965 1.00 12.58 109 LYS A C 1
ATOM 587 O O . LYS A 1 330 ? -1.335 -23.506 -1.853 1.00 13.75 109 LYS A O 1
ATOM 593 N N . THR A 1 331 ? -1.718 -23.154 -4.050 1.00 12.99 110 THR A N 1
ATOM 594 C CA . THR A 1 331 ? -1.311 -21.752 -4.056 1.00 12.92 110 THR A CA 1
ATOM 595 C C . THR A 1 331 ? -2.466 -20.817 -4.358 1.00 11.44 110 THR A C 1
ATOM 596 O O . THR A 1 331 ? -3.459 -21.225 -4.963 1.00 12.69 110 THR A O 1
ATOM 600 N N . LEU A 1 332 ? -2.268 -19.572 -3.931 1.00 12.58 111 LEU A N 1
ATOM 601 C CA . LEU A 1 332 ? -2.951 -18.440 -4.577 1.00 12.06 111 LEU A CA 1
ATOM 602 C C . LEU A 1 332 ? -1.930 -17.681 -5.403 1.00 12.56 111 LEU A C 1
ATOM 603 O O . LEU A 1 332 ? -0.714 -17.685 -5.074 1.00 13.46 111 LEU A O 1
ATOM 608 N N . LYS A 1 333 ? -2.399 -17.017 -6.448 1.00 12.51 112 LYS A N 1
ATOM 609 C CA . LYS A 1 333 ? -1.542 -16.107 -7.219 1.00 12.56 112 LYS A CA 1
ATOM 610 C C . LYS A 1 333 ? -2.199 -14.717 -7.281 1.00 11.97 112 LYS A C 1
ATOM 611 O O . LYS A 1 333 ? -3.434 -14.633 -7.396 1.00 13.05 112 LYS A O 1
ATOM 617 N N . ILE A 1 334 ? -1.372 -13.703 -7.165 1.00 12.40 113 ILE A N 1
ATOM 618 C CA . ILE A 1 334 ? -1.766 -12.289 -7.316 1.00 12.04 113 ILE A CA 1
ATOM 619 C C . ILE A 1 334 ? -1.262 -11.852 -8.693 1.00 12.39 113 ILE A C 1
ATOM 620 O O . ILE A 1 334 ? -0.057 -12.012 -8.953 1.00 13.69 113 ILE A O 1
ATOM 625 N N . TRP A 1 335 ? -2.163 -11.339 -9.491 1.00 12.46 114 TRP A N 1
ATOM 626 C CA . TRP A 1 335 ? -1.920 -11.019 -10.899 1.00 12.00 114 TRP A CA 1
ATOM 627 C C . TRP A 1 335 ? -2.087 -9.533 -11.112 1.00 13.54 114 TRP A C 1
ATOM 628 O O . TRP A 1 335 ? -3.053 -8.959 -10.649 1.00 13.03 114 TRP A O 1
ATOM 639 N N . ASP A 1 336 ? -1.196 -8.925 -11.885 1.00 13.71 115 ASP A N 1
ATOM 640 C CA . ASP A 1 336 ? -1.413 -7.579 -12.443 1.00 14.87 115 ASP A CA 1
ATOM 641 C C . ASP A 1 336 ? -2.217 -7.779 -13.720 1.00 14.25 115 ASP A C 1
ATOM 642 O O . ASP A 1 336 ? -1.695 -8.355 -14.727 1.00 14.83 115 ASP A O 1
ATOM 647 N N . VAL A 1 337 ? -3.479 -7.377 -13.769 1.00 13.77 116 VAL A N 1
ATOM 648 C CA . VAL A 1 337 ? -4.340 -7.690 -14.934 1.00 14.50 116 VAL A CA 1
ATOM 649 C C . VAL A 1 337 ? -3.810 -7.012 -16.205 1.00 14.55 116 VAL A C 1
ATOM 650 O O . VAL A 1 337 ? -3.854 -7.694 -17.223 1.00 15.19 116 VAL A O 1
ATOM 654 N N . SER A 1 338 ? -3.362 -5.761 -16.147 1.00 14.37 117 SER A N 1
ATOM 655 C CA . SER A 1 338 ? -2.951 -5.057 -17.391 1.00 15.11 117 SER A CA 1
ATOM 656 C C . SER A 1 338 ? -1.777 -5.778 -18.039 1.00 14.54 117 SER A C 1
ATOM 657 O O . SER A 1 338 ? -1.766 -5.887 -19.273 1.00 15.39 117 SER A O 1
ATOM 660 N N . SER A 1 339 ? -0.801 -6.239 -17.263 1.00 13.82 118 SER A N 1
ATOM 661 C CA . SER A 1 339 ? 0.444 -6.821 -17.820 1.00 15.28 118 SER A CA 1
ATOM 662 C C . SER A 1 339 ? 0.285 -8.331 -17.962 1.00 15.03 118 SER A C 1
ATOM 663 O O . SER A 1 339 ? 1.089 -8.964 -18.711 1.00 15.35 118 SER A O 1
ATOM 666 N N . GLY A 1 340 ? -0.603 -8.954 -17.186 1.00 15.03 119 GLY A N 1
ATOM 667 C CA . GLY A 1 340 ? -0.686 -10.425 -17.052 1.00 15.15 119 GLY A CA 1
ATOM 668 C C . GLY A 1 340 ? 0.327 -11.010 -16.100 1.00 16.94 119 GLY A C 1
ATOM 669 O O . GLY A 1 340 ? 0.311 -12.249 -15.941 1.00 19.65 119 GLY A O 1
ATOM 670 N N . LYS A 1 341 ? 1.206 -10.200 -15.535 1.00 15.04 120 LYS A N 1
ATOM 671 C CA . LYS A 1 341 ? 2.278 -10.674 -14.611 1.00 16.00 120 LYS A CA 1
ATOM 672 C C . LYS A 1 341 ? 1.728 -11.343 -13.361 1.00 16.04 120 LYS A C 1
ATOM 673 O O . LYS A 1 341 ? 0.746 -10.857 -12.781 1.00 14.72 120 LYS A O 1
ATOM 679 N N . CYS A 1 342 ? 2.362 -12.438 -12.943 1.00 16.77 121 CYS A N 1
ATOM 680 C CA . CYS A 1 342 ? 2.109 -13.016 -11.602 1.00 16.36 121 CYS A CA 1
ATOM 681 C C . CYS A 1 342 ? 2.981 -12.260 -10.625 1.00 16.24 121 CYS A C 1
ATOM 682 O O . CYS A 1 342 ? 4.246 -12.378 -10.659 1.00 17.56 121 CYS A O 1
ATOM 685 N N . LEU A 1 343 ? 2.414 -11.386 -9.810 1.00 14.19 122 LEU A N 1
ATOM 686 C CA . LEU A 1 343 ? 3.210 -10.549 -8.902 1.00 14.50 122 LEU A CA 1
ATOM 687 C C . LEU A 1 343 ? 3.738 -11.386 -7.742 1.00 15.82 122 LEU A C 1
ATOM 688 O O . LEU A 1 343 ? 4.885 -11.126 -7.276 1.00 16.87 122 LEU A O 1
ATOM 693 N N . LYS A 1 344 ? 2.907 -12.275 -7.225 1.00 15.15 123 LYS A N 1
ATOM 694 C CA . LYS A 1 344 ? 3.261 -13.116 -6.060 1.00 14.89 123 LYS A CA 1
ATOM 695 C C . LYS A 1 344 ? 2.526 -14.448 -6.176 1.00 14.29 123 LYS A C 1
ATOM 696 O O . LYS A 1 344 ? 1.366 -14.486 -6.623 1.00 13.79 123 LYS A O 1
ATOM 702 N N . THR A 1 345 ? 3.175 -15.481 -5.671 1.00 13.61 124 THR A N 1
ATOM 703 C CA . THR A 1 345 ? 2.569 -16.805 -5.441 1.00 13.67 124 THR A CA 1
ATOM 704 C C . THR A 1 345 ? 2.544 -17.024 -3.947 1.00 14.97 124 THR A C 1
ATOM 705 O O . THR A 1 345 ? 3.618 -16.976 -3.312 1.00 15.86 124 THR A O 1
ATOM 709 N N . LEU A 1 346 ? 1.339 -17.239 -3.407 1.00 13.11 125 LEU A N 1
ATOM 710 C CA . LEU A 1 346 ? 1.112 -17.332 -1.954 1.00 13.65 125 LEU A CA 1
ATOM 711 C C . LEU A 1 346 ? 1.104 -18.809 -1.582 1.00 13.61 125 LEU A C 1
ATOM 712 O O . LEU A 1 346 ? 0.173 -19.568 -1.934 1.00 13.25 125 LEU A O 1
ATOM 717 N N . LYS A 1 347 ? 2.161 -19.227 -0.899 1.00 14.95 126 LYS A N 1
ATOM 718 C CA . LYS A 1 347 ? 2.381 -20.628 -0.520 1.00 17.26 126 LYS A CA 1
ATOM 719 C C . LYS A 1 347 ? 2.301 -20.781 0.980 1.00 15.50 126 LYS A C 1
ATOM 720 O O . LYS A 1 347 ? 2.871 -19.948 1.701 1.00 18.07 126 LYS A O 1
ATOM 726 N N . GLY A 1 348 ? 1.542 -21.786 1.429 1.00 14.29 127 GLY A N 1
ATOM 727 C CA . GLY A 1 348 ? 1.393 -22.016 2.873 1.00 14.83 127 GLY A CA 1
ATOM 728 C C . GLY A 1 348 ? 0.260 -22.970 3.157 1.00 15.93 127 GLY A C 1
ATOM 729 O O . GLY A 1 348 ? 0.301 -23.719 4.147 1.00 16.74 127 GLY A O 1
ATOM 730 N N . HIS A 1 349 ? -0.823 -22.942 2.398 1.00 14.71 128 HIS A N 1
ATOM 731 C CA . HIS A 1 349 ? -1.894 -23.947 2.615 1.00 13.90 128 HIS A CA 1
ATOM 732 C C . HIS A 1 349 ? -1.346 -25.348 2.350 1.00 15.04 128 HIS A C 1
ATOM 733 O O . HIS A 1 349 ? -0.463 -25.486 1.480 1.00 14.48 128 HIS A O 1
ATOM 740 N N . SER A 1 350 ? -1.799 -26.336 3.117 1.00 14.61 129 SER A N 1
ATOM 741 C CA . SER A 1 350 ? -1.312 -27.725 2.985 1.00 14.82 129 SER A CA 1
ATOM 742 C C . SER A 1 350 ? -2.205 -28.570 2.093 1.00 16.09 129 SER A C 1
ATOM 743 O O . SER A 1 350 ? -1.944 -29.746 1.918 1.00 16.19 129 SER A O 1
ATOM 746 N N . ASN A 1 351 ? -3.287 -27.987 1.551 1.00 14.58 130 ASN A N 1
ATOM 747 C CA . ASN A 1 351 ? -4.177 -28.661 0.590 1.00 14.85 130 ASN A CA 1
ATOM 748 C C . ASN A 1 351 ? -4.816 -27.629 -0.338 1.00 15.45 130 ASN A C 1
ATOM 749 O O . ASN A 1 351 ? -4.456 -26.458 -0.224 1.00 13.87 130 ASN A O 1
ATOM 754 N N . TYR A 1 352 ? -5.707 -28.085 -1.212 1.00 15.19 131 TYR A N 1
ATOM 755 C CA . TYR A 1 352 ? -6.302 -27.274 -2.285 1.00 14.13 131 TYR A CA 1
ATOM 756 C C . TYR A 1 352 ? -6.776 -25.949 -1.684 1.00 13.66 131 TYR A C 1
ATOM 757 O O . TYR A 1 352 ? -7.374 -25.911 -0.589 1.00 13.94 131 TYR A O 1
ATOM 766 N N . VAL A 1 353 ? -6.551 -24.847 -2.380 1.00 12.39 132 VAL A N 1
ATOM 767 C CA . VAL A 1 353 ? -7.157 -23.536 -1.996 1.00 12.13 132 VAL A CA 1
ATOM 768 C C . VAL A 1 353 ? -8.463 -23.406 -2.755 1.00 11.49 132 VAL A C 1
ATOM 769 O O . VAL A 1 353 ? -8.475 -23.564 -3.989 1.00 13.23 132 VAL A O 1
ATOM 773 N N A PHE A 1 354 ? -9.549 -23.125 -2.052 0.50 12.44 133 PHE A N 1
ATOM 774 N N B PHE A 1 354 ? -9.559 -23.174 -2.031 0.50 11.96 133 PHE A N 1
ATOM 775 C CA A PHE A 1 354 ? -10.898 -23.189 -2.660 0.50 13.47 133 PHE A CA 1
ATOM 776 C CA B PHE A 1 354 ? -10.927 -23.226 -2.604 0.50 12.61 133 PHE A CA 1
ATOM 777 C C A PHE A 1 354 ? -11.475 -21.793 -2.906 0.50 12.83 133 PHE A C 1
ATOM 778 C C B PHE A 1 354 ? -11.577 -21.853 -2.782 0.50 12.57 133 PHE A C 1
ATOM 779 O O A PHE A 1 354 ? -12.291 -21.597 -3.816 0.50 12.42 133 PHE A O 1
ATOM 780 O O B PHE A 1 354 ? -12.618 -21.788 -3.478 0.50 11.92 133 PHE A O 1
ATOM 795 N N . CYS A 1 355 ? -11.092 -20.828 -2.088 1.00 12.26 134 CYS A N 1
ATOM 796 C CA . CYS A 1 355 ? -11.809 -19.531 -2.090 1.00 11.62 134 CYS A CA 1
ATOM 797 C C . CYS A 1 355 ? -10.848 -18.413 -1.725 1.00 10.78 134 CYS A C 1
ATOM 798 O O . CYS A 1 355 ? -9.853 -18.642 -1.012 1.00 11.03 134 CYS A O 1
ATOM 801 N N . CYS A 1 356 ? -11.140 -17.219 -2.211 1.00 11.50 135 CYS A N 1
ATOM 802 C CA . CYS A 1 356 ? -10.254 -16.080 -1.937 1.00 12.10 135 CYS A CA 1
ATOM 803 C C . CYS A 1 356 ? -10.974 -14.739 -2.133 1.00 12.20 135 CYS A C 1
ATOM 804 O O . CYS A 1 356 ? -11.943 -14.657 -2.900 1.00 13.68 135 CYS A O 1
ATOM 807 N N . ASN A 1 357 ? -10.417 -13.715 -1.513 1.00 13.03 136 ASN A N 1
ATOM 808 C CA . ASN A 1 357 ? -10.922 -12.339 -1.694 1.00 12.79 136 ASN A CA 1
ATOM 809 C C . ASN A 1 357 ? -9.883 -11.368 -1.182 1.00 12.94 136 ASN A C 1
ATOM 810 O O . ASN A 1 357 ? -9.144 -11.693 -0.249 1.00 13.87 136 ASN A O 1
ATOM 815 N N . PHE A 1 358 ? -9.836 -10.184 -1.772 1.00 13.50 137 PHE A N 1
ATOM 816 C CA . PHE A 1 358 ? -9.145 -9.015 -1.170 1.00 13.72 137 PHE A CA 1
ATOM 817 C C . PHE A 1 358 ? -10.029 -8.384 -0.098 1.00 14.83 137 PHE A C 1
ATOM 818 O O . PHE A 1 358 ? -11.249 -8.485 -0.185 1.00 15.68 137 PHE A O 1
ATOM 826 N N . ASN A 1 359 ? -9.373 -7.687 0.829 1.00 15.74 138 ASN A N 1
ATOM 827 C CA . ASN A 1 359 ? -10.110 -6.754 1.724 1.00 17.27 138 ASN A CA 1
ATOM 828 C C . ASN A 1 359 ? -10.412 -5.485 0.947 1.00 20.26 138 ASN A C 1
ATOM 829 O O . ASN A 1 359 ? -9.903 -5.266 -0.175 1.00 16.91 138 ASN A O 1
ATOM 834 N N . PRO A 1 360 ? -11.268 -4.611 1.502 1.00 22.47 139 PRO A N 1
ATOM 835 C CA . PRO A 1 360 ? -11.662 -3.391 0.807 1.00 24.64 139 PRO A CA 1
ATOM 836 C C . PRO A 1 360 ? -10.490 -2.512 0.377 1.00 21.93 139 PRO A C 1
ATOM 837 O O . PRO A 1 360 ? -10.630 -1.969 -0.758 1.00 23.30 139 PRO A O 1
ATOM 841 N N . GLN A 1 361 ? -9.418 -2.435 1.164 1.00 25.94 140 GLN A N 1
ATOM 842 C CA . GLN A 1 361 ? -8.193 -1.637 0.865 1.00 27.19 140 GLN A CA 1
ATOM 843 C C . GLN A 1 361 ? -7.233 -2.414 -0.012 1.00 26.80 140 GLN A C 1
ATOM 844 O O . GLN A 1 361 ? -6.010 -1.978 -0.186 1.00 25.35 140 GLN A O 1
ATOM 850 N N . SER A 1 362 ? -7.662 -3.630 -0.353 1.00 19.57 141 SER A N 1
ATOM 851 C CA . SER A 1 362 ? -6.910 -4.473 -1.287 1.00 19.49 141 SER A CA 1
ATOM 852 C C . SER A 1 362 ? -5.422 -4.537 -0.857 1.00 18.20 141 SER A C 1
ATOM 853 O O . SER A 1 362 ? -4.526 -4.758 -1.656 1.00 23.50 141 SER A O 1
ATOM 856 N N . ASN A 1 363 ? -5.090 -4.379 0.452 1.00 18.73 142 ASN A N 1
ATOM 857 C CA . ASN A 1 363 ? -3.767 -4.644 1.082 1.00 18.62 142 ASN A CA 1
ATOM 858 C C . ASN A 1 363 ? -3.627 -6.050 1.702 1.00 15.68 142 ASN A C 1
ATOM 859 O O . ASN A 1 363 ? -2.526 -6.506 2.059 1.00 18.17 142 ASN A O 1
ATOM 864 N N . LEU A 1 364 ? -4.780 -6.757 1.863 1.00 16.30 143 LEU A N 1
ATOM 865 C CA . LEU A 1 364 ? -4.779 -8.124 2.414 1.00 16.06 143 LEU A CA 1
ATOM 866 C C . LEU A 1 364 ? -5.625 -8.995 1.464 1.00 12.92 143 LEU A C 1
ATOM 867 O O . LEU A 1 364 ? -6.559 -8.512 0.813 1.00 15.24 143 LEU A O 1
ATOM 872 N N . ILE A 1 365 ? -5.229 -10.248 1.491 1.00 14.73 144 ILE A N 1
ATOM 873 C CA . ILE A 1 365 ? -6.035 -11.330 0.882 1.00 14.28 144 ILE A CA 1
ATOM 874 C C . ILE A 1 365 ? -6.421 -12.298 1.985 1.00 13.64 144 ILE A C 1
ATOM 875 O O . ILE A 1 365 ? -5.618 -12.616 2.870 1.00 13.22 144 ILE A O 1
ATOM 880 N N . VAL A 1 366 ? -7.648 -12.784 1.901 1.00 12.40 145 VAL A N 1
ATOM 881 C CA . VAL A 1 366 ? -8.095 -13.930 2.738 1.00 12.57 145 VAL A CA 1
ATOM 882 C C . VAL A 1 366 ? -8.306 -15.145 1.815 1.00 11.22 145 VAL A C 1
ATOM 883 O O . VAL A 1 366 ? -8.793 -15.006 0.675 1.00 11.51 145 VAL A O 1
ATOM 887 N N . SER A 1 367 ? -7.987 -16.326 2.311 1.00 11.18 146 SER A N 1
ATOM 888 C CA . SER A 1 367 ? -8.108 -17.585 1.569 1.00 10.99 146 SER A CA 1
ATOM 889 C C . SER A 1 367 ? -8.676 -18.667 2.460 1.00 11.33 146 SER A C 1
ATOM 890 O O . SER A 1 367 ? -8.480 -18.621 3.674 1.00 12.23 146 SER A O 1
ATOM 893 N N . GLY A 1 368 ? -9.397 -19.591 1.868 1.00 11.33 147 GLY A N 1
ATOM 894 C CA . GLY A 1 368 ? -9.862 -20.782 2.574 1.00 11.17 147 GLY A CA 1
ATOM 895 C C . GLY A 1 368 ? -9.467 -22.023 1.818 1.00 11.85 147 GLY A C 1
ATOM 896 O O . GLY A 1 368 ? -9.453 -21.983 0.586 1.00 11.79 147 GLY A O 1
ATOM 897 N N . SER A 1 369 ? -9.280 -23.131 2.493 1.00 11.73 148 SER A N 1
ATOM 898 C CA . SER A 1 369 ? -8.682 -24.336 1.912 1.00 12.10 148 SER A CA 1
ATOM 899 C C . SER A 1 369 ? -9.358 -25.631 2.363 1.00 12.37 148 SER A C 1
ATOM 900 O O . SER A 1 369 ? -10.012 -25.678 3.419 1.00 12.80 148 SER A O 1
ATOM 903 N N A PHE A 1 370 ? -9.170 -26.670 1.569 0.50 12.99 149 PHE A N 1
ATOM 904 N N B PHE A 1 370 ? -9.185 -26.689 1.579 0.50 12.92 149 PHE A N 1
ATOM 905 C CA A PHE A 1 370 ? -9.449 -28.070 1.960 0.50 13.92 149 PHE A CA 1
ATOM 906 C CA B PHE A 1 370 ? -9.464 -28.089 1.999 0.50 13.71 149 PHE A CA 1
ATOM 907 C C A PHE A 1 370 ? -8.647 -28.466 3.198 0.50 14.08 149 PHE A C 1
ATOM 908 C C B PHE A 1 370 ? -8.712 -28.404 3.293 0.50 13.92 149 PHE A C 1
ATOM 909 O O A PHE A 1 370 ? -9.024 -29.485 3.784 0.50 14.76 149 PHE A O 1
ATOM 910 O O B PHE A 1 370 ? -9.187 -29.251 4.071 0.50 14.38 149 PHE A O 1
ATOM 925 N N . ASP A 1 371 ? -7.610 -27.709 3.571 1.00 13.94 150 ASP A N 1
ATOM 926 C CA . ASP A 1 371 ? -6.839 -27.926 4.820 1.00 14.30 150 ASP A CA 1
ATOM 927 C C . ASP A 1 371 ? -7.539 -27.391 6.075 1.00 15.05 150 ASP A C 1
ATOM 928 O O . ASP A 1 371 ? -7.036 -27.563 7.184 1.00 15.94 150 ASP A O 1
ATOM 933 N N . GLU A 1 372 ? -8.749 -26.867 5.925 1.00 13.25 151 GLU A N 1
ATOM 934 C CA . GLU A 1 372 ? -9.712 -26.516 7.005 1.00 13.59 151 GLU A CA 1
ATOM 935 C C . GLU A 1 372 ? -9.311 -25.216 7.687 1.00 14.17 151 GLU A C 1
ATOM 936 O O . GLU A 1 372 ? -9.931 -24.831 8.696 1.00 15.09 151 GLU A O 1
ATOM 942 N N . SER A 1 373 ? -8.338 -24.502 7.105 1.00 13.12 152 SER A N 1
ATOM 943 C CA . SER A 1 373 ? -7.881 -23.206 7.621 1.00 13.37 152 SER A CA 1
ATOM 944 C C . SER A 1 373 ? -8.306 -22.045 6.726 1.00 12.93 152 SER A C 1
ATOM 945 O O . SER A 1 373 ? -8.616 -22.240 5.532 1.00 12.61 152 SER A O 1
ATOM 948 N N . VAL A 1 374 ? -8.255 -20.891 7.354 1.00 12.68 153 VAL A N 1
ATOM 949 C CA . VAL A 1 374 ? -8.374 -19.563 6.751 1.00 12.18 153 VAL A CA 1
ATOM 950 C C . VAL A 1 374 ? -7.024 -18.865 6.907 1.00 13.19 153 VAL A C 1
ATOM 951 O O . VAL A 1 374 ? -6.481 -18.832 8.040 1.00 14.41 153 VAL A O 1
ATOM 955 N N . ARG A 1 375 ? -6.441 -18.398 5.820 1.00 13.32 154 ARG A N 1
ATOM 956 C CA . ARG A 1 375 ? -5.176 -17.626 5.923 1.00 13.95 154 ARG A CA 1
ATOM 957 C C . ARG A 1 375 ? -5.396 -16.176 5.501 1.00 13.93 154 ARG A C 1
ATOM 958 O O . ARG A 1 375 ? -6.227 -15.869 4.640 1.00 14.34 154 ARG A O 1
ATOM 966 N N . ILE A 1 376 ? -4.602 -15.277 6.089 1.00 14.18 155 ILE A N 1
ATOM 967 C CA . ILE A 1 376 ? -4.658 -13.844 5.790 1.00 14.90 155 ILE A CA 1
ATOM 968 C C . ILE A 1 376 ? -3.266 -13.487 5.327 1.00 15.75 155 ILE A C 1
ATOM 969 O O . ILE A 1 376 ? -2.302 -13.806 6.031 1.00 16.22 155 ILE A O 1
ATOM 974 N N . TRP A 1 377 ? -3.179 -12.893 4.154 1.00 16.00 156 TRP A N 1
ATOM 975 C CA . TRP A 1 377 ? -1.876 -12.626 3.499 1.00 15.16 156 TRP A CA 1
ATOM 976 C C . TRP A 1 377 ? -1.707 -11.130 3.237 1.00 15.84 156 TRP A C 1
ATOM 977 O O . TRP A 1 377 ? -2.643 -10.424 2.903 1.00 15.22 156 TRP A O 1
ATOM 988 N N . ASP A 1 378 ? -0.436 -10.688 3.327 1.00 17.70 157 ASP A N 1
ATOM 989 C CA . ASP A 1 378 ? -0.065 -9.315 2.884 1.00 20.15 157 ASP A CA 1
ATOM 990 C C . ASP A 1 378 ? 0.110 -9.283 1.352 1.00 15.95 157 ASP A C 1
ATOM 991 O O . ASP A 1 378 ? 0.931 -10.037 0.835 1.00 17.81 157 ASP A O 1
ATOM 996 N N . VAL A 1 379 ? -0.653 -8.416 0.711 1.00 16.28 158 VAL A N 1
ATOM 997 C CA . VAL A 1 379 ? -0.677 -8.277 -0.778 1.00 15.26 158 VAL A CA 1
ATOM 998 C C . VAL A 1 379 ? 0.723 -7.872 -1.257 1.00 17.91 158 VAL A C 1
ATOM 999 O O . VAL A 1 379 ? 1.249 -8.511 -2.188 1.00 18.29 158 VAL A O 1
ATOM 1003 N N . LYS A 1 380 ? 1.317 -6.869 -0.644 1.00 20.78 159 LYS A N 1
ATOM 1004 C CA . LYS A 1 380 ? 2.543 -6.265 -1.243 1.00 24.65 159 LYS A CA 1
ATOM 1005 C C . LYS A 1 380 ? 3.724 -7.226 -1.073 1.00 24.70 159 LYS A C 1
ATOM 1006 O O . LYS A 1 380 ? 4.541 -7.322 -2.040 1.00 26.09 159 LYS A O 1
ATOM 1012 N N . THR A 1 381 ? 3.830 -7.943 0.038 1.00 22.25 160 THR A N 1
ATOM 1013 C CA . THR A 1 381 ? 4.972 -8.854 0.306 1.00 24.60 160 THR A CA 1
ATOM 1014 C C . THR A 1 381 ? 4.674 -10.301 -0.084 1.00 24.58 160 THR A C 1
ATOM 1015 O O . THR A 1 381 ? 5.625 -11.084 -0.238 1.00 25.88 160 THR A O 1
ATOM 1019 N N . GLY A 1 382 ? 3.395 -10.657 -0.243 1.00 21.71 161 GLY A N 1
ATOM 1020 C CA . GLY A 1 382 ? 2.975 -12.031 -0.550 1.00 23.51 161 GLY A CA 1
ATOM 1021 C C . GLY A 1 382 ? 3.146 -12.967 0.637 1.00 25.82 161 GLY A C 1
ATOM 1022 O O . GLY A 1 382 ? 3.123 -14.181 0.416 1.00 29.63 161 GLY A O 1
ATOM 1023 N N . LYS A 1 383 ? 3.349 -12.445 1.839 1.00 25.52 162 LYS A N 1
ATOM 1024 C CA . LYS A 1 383 ? 3.607 -13.326 3.013 1.00 29.36 162 LYS A CA 1
ATOM 1025 C C . LYS A 1 383 ? 2.310 -13.501 3.818 1.00 19.67 162 LYS A C 1
ATOM 1026 O O . LYS A 1 383 ? 1.519 -12.593 3.964 1.00 21.95 162 LYS A O 1
ATOM 1032 N N . CYS A 1 384 ? 2.235 -14.664 4.445 1.00 22.14 163 CYS A N 1
ATOM 1033 C CA . CYS A 1 384 ? 1.094 -15.024 5.313 1.00 20.45 163 CYS A CA 1
ATOM 1034 C C . CYS A 1 384 ? 1.229 -14.354 6.679 1.00 20.49 163 CYS A C 1
ATOM 1035 O O . CYS A 1 384 ? 2.328 -14.522 7.273 1.00 24.83 163 CYS A O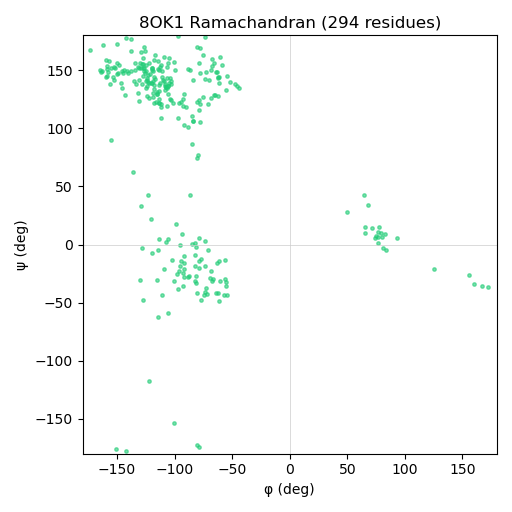 1
ATOM 1038 N N . LEU A 1 385 ? 0.230 -13.599 7.104 1.00 20.52 164 LEU A N 1
ATOM 1039 C CA . LEU A 1 385 ? 0.229 -12.810 8.371 1.00 21.31 164 LEU A CA 1
ATOM 1040 C C . LEU A 1 385 ? -0.389 -13.680 9.474 1.00 24.90 164 LEU A C 1
ATOM 1041 O O . LEU A 1 385 ? 0.056 -13.606 10.620 1.00 24.23 164 LEU A O 1
ATOM 1046 N N . LYS A 1 386 ? -1.391 -14.497 9.150 1.00 21.95 165 LYS A N 1
ATOM 1047 C CA . LYS A 1 386 ? -2.090 -15.301 10.173 1.00 21.74 165 LYS A CA 1
ATOM 1048 C C . LYS A 1 386 ? -2.686 -16.551 9.547 1.00 20.47 165 LYS A C 1
ATOM 1049 O O . LYS A 1 386 ? -3.158 -16.484 8.399 1.00 19.48 165 LYS A O 1
ATOM 1055 N N . THR A 1 387 ? -2.680 -17.642 10.272 1.00 20.47 166 THR A N 1
ATOM 1056 C CA . THR A 1 387 ? -3.403 -18.870 9.911 1.00 18.75 166 THR A CA 1
ATOM 1057 C C . THR A 1 387 ? -4.455 -19.088 10.995 1.00 19.42 166 THR A C 1
ATOM 1058 O O . THR A 1 387 ? -4.070 -19.243 12.185 1.00 23.09 166 THR A O 1
ATOM 1062 N N . LEU A 1 388 ? -5.730 -19.171 10.612 1.00 16.75 167 LEU A N 1
ATOM 1063 C CA . LEU A 1 388 ? -6.840 -19.403 11.575 1.00 16.89 167 LEU A CA 1
ATOM 1064 C C . LEU A 1 388 ? -7.262 -20.856 11.454 1.00 17.67 167 LEU A C 1
ATOM 1065 O O . LEU A 1 388 ? -7.585 -21.357 10.373 1.00 16.15 167 LEU A O 1
ATOM 1070 N N . PRO A 1 389 ? -7.258 -21.608 12.577 1.00 16.61 168 PRO A N 1
ATOM 1071 C CA . PRO A 1 389 ? -7.691 -22.994 12.579 1.00 18.73 168 PRO A CA 1
ATOM 1072 C C . PRO A 1 389 ? -9.228 -22.973 12.638 1.00 18.77 168 PRO A C 1
ATOM 1073 O O . PRO A 1 389 ? -9.851 -23.208 13.652 1.00 18.95 168 PRO A O 1
ATOM 1077 N N . ALA A 1 390 ? -9.827 -22.625 11.505 1.00 16.19 169 ALA A N 1
ATOM 1078 C CA . ALA A 1 390 ? -11.179 -22.057 11.417 1.00 15.10 169 ALA A CA 1
ATOM 1079 C C . ALA A 1 390 ? -12.265 -23.128 11.500 1.00 15.46 169 ALA A C 1
ATOM 1080 O O . ALA A 1 390 ? -13.321 -22.813 12.082 1.00 15.33 169 ALA A O 1
ATOM 1082 N N . HIS A 1 391 ? -12.068 -24.239 10.832 1.00 14.08 170 HIS A N 1
ATOM 1083 C CA . HIS A 1 391 ? -13.147 -25.233 10.572 1.00 14.34 170 HIS A CA 1
ATOM 1084 C C . HIS A 1 391 ? -12.640 -26.669 10.772 1.00 15.96 170 HIS A C 1
ATOM 1085 O O . HIS A 1 391 ? -11.405 -26.883 10.987 1.00 15.20 170 HIS A O 1
ATOM 1092 N N . SER A 1 392 ? -13.543 -27.638 10.624 1.00 15.39 171 SER A N 1
ATOM 1093 C CA . SER A 1 392 ? -13.193 -29.074 10.714 1.00 15.22 171 SER A CA 1
ATOM 1094 C C . SER A 1 392 ? -13.524 -29.797 9.424 1.00 15.83 171 SER A C 1
ATOM 1095 O O . SER A 1 392 ? -13.681 -31.013 9.458 1.00 16.40 171 SER A O 1
ATOM 1098 N N . ASP A 1 393 ? -13.638 -29.086 8.300 1.00 15.03 172 ASP A N 1
ATOM 1099 C CA . ASP A 1 393 ? -13.904 -29.613 6.962 1.00 14.36 172 ASP A CA 1
ATOM 1100 C C . ASP A 1 393 ? -13.498 -28.502 6.022 1.00 14.31 172 ASP A C 1
ATOM 1101 O O . ASP A 1 393 ? -13.200 -27.398 6.507 1.00 13.60 172 ASP A O 1
ATOM 1106 N N . PRO A 1 394 ? -13.477 -28.749 4.710 1.00 14.17 173 PRO A N 1
ATOM 1107 C CA . PRO A 1 394 ? -13.035 -27.727 3.775 1.00 13.48 173 PRO A CA 1
ATOM 1108 C C . PRO A 1 394 ? -13.808 -26.421 3.928 1.00 14.20 173 PRO A C 1
ATOM 1109 O O . PRO A 1 394 ? -15.035 -26.390 4.151 1.00 14.36 173 PRO A O 1
ATOM 1113 N N . VAL A 1 395 ? -13.086 -25.346 3.720 1.00 12.66 174 VAL A N 1
ATOM 1114 C CA . VAL A 1 395 ? -13.617 -23.969 3.784 1.00 12.94 174 VAL A CA 1
ATOM 1115 C C . VAL A 1 395 ? -14.108 -23.575 2.389 1.00 12.88 174 VAL A C 1
ATOM 1116 O O . VAL A 1 395 ? -13.300 -23.585 1.427 1.00 14.41 174 VAL A O 1
ATOM 1120 N N . SER A 1 396 ? -15.405 -23.293 2.243 1.00 12.51 175 SER A N 1
ATOM 1121 C CA . SER A 1 396 ? -16.044 -23.128 0.933 1.00 12.50 175 SER A CA 1
ATOM 1122 C C . SER A 1 396 ? -16.022 -21.667 0.484 1.00 11.06 175 SER A C 1
ATOM 1123 O O . SER A 1 396 ? -16.089 -21.397 -0.726 1.00 12.57 175 SER A O 1
ATOM 1126 N N . ALA A 1 397 ? -16.004 -20.713 1.391 1.00 11.35 176 ALA A N 1
ATOM 1127 C CA . ALA A 1 397 ? -16.040 -19.281 1.042 1.00 11.33 176 ALA A CA 1
ATOM 1128 C C . ALA A 1 397 ? -15.408 -18.472 2.177 1.00 10.14 176 ALA A C 1
ATOM 1129 O O . ALA A 1 397 ? -15.444 -18.846 3.345 1.00 11.22 176 ALA A O 1
ATOM 1131 N N . VAL A 1 398 ? -14.859 -17.333 1.821 1.00 11.31 177 VAL A N 1
ATOM 1132 C CA . VAL A 1 398 ? -14.253 -16.349 2.717 1.00 11.61 177 VAL A CA 1
ATOM 1133 C C . VAL A 1 398 ? -14.505 -14.953 2.130 1.00 11.74 177 VAL A C 1
ATOM 1134 O O . VAL A 1 398 ? -14.353 -14.760 0.906 1.00 12.37 177 VAL A O 1
ATOM 1138 N N . HIS A 1 399 ? -14.833 -14.000 2.989 1.00 11.97 178 HIS A N 1
ATOM 1139 C CA . HIS A 1 399 ? -15.232 -12.650 2.534 1.00 12.70 178 HIS A CA 1
ATOM 1140 C C . HIS A 1 399 ? -14.965 -11.655 3.647 1.00 13.76 178 HIS A C 1
ATOM 1141 O O . HIS A 1 399 ? -15.245 -11.954 4.787 1.00 14.36 178 HIS A O 1
ATOM 1148 N N . PHE A 1 400 ? -14.445 -10.501 3.302 1.00 14.28 179 PHE A N 1
ATOM 1149 C CA . PHE A 1 400 ? -14.274 -9.408 4.293 1.00 12.97 179 PHE A CA 1
ATOM 1150 C C . PHE A 1 400 ? -15.545 -8.583 4.330 1.00 14.20 179 PHE A C 1
ATOM 1151 O O . PHE A 1 400 ? -16.238 -8.395 3.330 1.00 15.24 179 PHE A O 1
ATOM 1159 N N . ASN A 1 401 ? -15.837 -7.989 5.486 1.00 14.96 180 ASN A N 1
ATO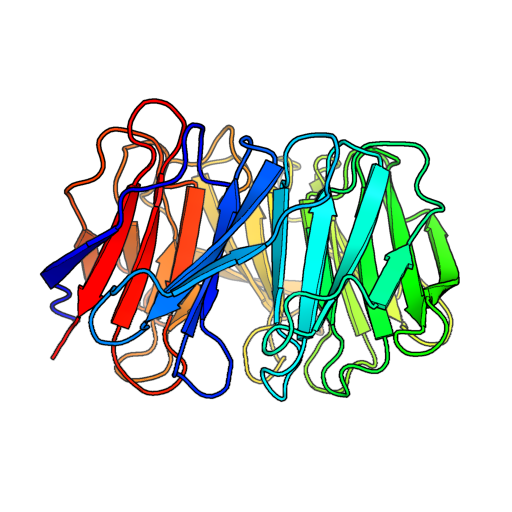M 1160 C CA . ASN A 1 401 ? -16.954 -7.030 5.604 1.00 15.56 180 ASN A CA 1
ATOM 1161 C C . ASN A 1 401 ? -16.541 -5.647 5.055 1.00 17.10 180 ASN A C 1
ATOM 1162 O O . ASN A 1 401 ? -15.413 -5.474 4.504 1.00 15.45 180 ASN A O 1
ATOM 1167 N N . ARG A 1 402 ? -17.416 -4.662 5.215 1.00 17.00 181 ARG A N 1
ATOM 1168 C CA . ARG A 1 402 ? -17.342 -3.417 4.417 1.00 19.56 181 ARG A CA 1
ATOM 1169 C C . ARG A 1 402 ? -16.088 -2.627 4.792 1.00 18.91 181 ARG A C 1
ATOM 1170 O O . ARG A 1 402 ? -15.570 -1.920 3.882 1.00 20.74 181 ARG A O 1
ATOM 1172 N N . ASP A 1 403 ? -15.606 -2.684 6.035 1.00 19.26 182 ASP A N 1
ATOM 1173 C CA . ASP A 1 403 ? -14.373 -1.954 6.445 1.00 19.09 182 ASP A CA 1
ATOM 1174 C C . ASP A 1 403 ? -13.159 -2.876 6.625 1.00 20.12 182 ASP A C 1
ATOM 1175 O O . ASP A 1 403 ? -12.061 -2.413 6.950 1.00 19.46 182 ASP A O 1
ATOM 1180 N N . GLY A 1 404 ? -13.242 -4.185 6.317 1.00 17.07 183 GLY A N 1
ATOM 1181 C CA . GLY A 1 404 ? -12.157 -5.142 6.485 1.00 16.62 183 GLY A CA 1
ATOM 1182 C C . GLY A 1 404 ? -11.885 -5.613 7.891 1.00 14.78 183 GLY A C 1
ATOM 1183 O O . GLY A 1 404 ? -10.946 -6.375 8.042 1.00 17.43 183 GLY A O 1
ATOM 1184 N N . SER A 1 405 ? -12.657 -5.164 8.901 1.00 16.97 184 SER A N 1
ATOM 1185 C CA . SER A 1 405 ? -12.337 -5.539 10.294 1.00 18.62 184 SER A CA 1
ATOM 1186 C C . SER A 1 405 ? -12.800 -6.961 10.630 1.00 16.73 184 SER A C 1
ATOM 1187 O O . SER A 1 405 ? -12.310 -7.506 11.614 1.00 18.54 184 SER A O 1
ATOM 1190 N N . LEU A 1 406 ? -13.660 -7.547 9.782 1.00 16.81 185 LEU A N 1
ATOM 1191 C CA . LEU A 1 406 ? -14.205 -8.910 10.016 1.00 15.89 185 LEU A CA 1
ATOM 1192 C C . LEU A 1 406 ? -13.998 -9.732 8.735 1.00 13.78 185 LEU A C 1
ATOM 1193 O O . LEU A 1 406 ? -14.070 -9.169 7.598 1.00 15.29 185 LEU A O 1
ATOM 1198 N N . ILE A 1 407 ? -13.880 -11.013 8.956 1.00 13.29 186 ILE A N 1
ATOM 1199 C CA . ILE A 1 407 ? -13.943 -12.043 7.901 1.00 12.16 186 ILE A CA 1
ATOM 1200 C C . ILE A 1 407 ? -15.102 -12.947 8.227 1.00 12.22 186 ILE A C 1
ATOM 1201 O O . ILE A 1 407 ? -15.202 -13.367 9.402 1.00 13.81 186 ILE A O 1
ATOM 1206 N N . VAL A 1 408 ? -15.867 -13.337 7.222 1.00 12.28 187 VAL A N 1
ATOM 1207 C CA . VAL A 1 408 ? -16.801 -14.479 7.356 1.00 12.00 187 VAL A CA 1
ATOM 1208 C C . VAL A 1 408 ? -16.268 -15.641 6.555 1.00 11.57 187 VAL A C 1
ATOM 1209 O O . VAL A 1 408 ? -15.818 -15.427 5.435 1.00 13.13 187 VAL A O 1
ATOM 1213 N N . SER A 1 409 ? -16.351 -16.837 7.121 1.00 12.40 188 SER A N 1
ATOM 1214 C CA . SER A 1 409 ? -15.961 -18.107 6.472 1.00 11.25 188 SER A CA 1
ATOM 1215 C C . SER A 1 409 ? -17.121 -19.070 6.557 1.00 11.87 188 SER A C 1
ATOM 1216 O O . SER A 1 409 ? -17.930 -19.000 7.500 1.00 12.35 188 SER A O 1
ATOM 1219 N N . SER A 1 410 ? -17.224 -19.920 5.578 1.00 10.39 189 SER A N 1
ATOM 1220 C CA . SER A 1 410 ? -18.190 -21.037 5.576 1.00 11.60 189 SER A CA 1
ATOM 1221 C C . SER A 1 410 ? -17.482 -22.344 5.281 1.00 12.57 189 SER A C 1
ATOM 1222 O O . SER A 1 410 ? -16.391 -22.347 4.697 1.00 12.88 189 SER A O 1
ATOM 1225 N N . SER A 1 411 ? -18.076 -23.429 5.739 1.00 12.04 190 SER A N 1
ATOM 1226 C CA . SER A 1 411 ? -17.443 -24.752 5.654 1.00 12.52 190 SER A CA 1
ATOM 1227 C C . SER A 1 411 ? -18.472 -25.854 5.492 1.00 12.88 190 SER A C 1
ATOM 1228 O O . SER A 1 411 ? -19.634 -25.770 5.974 1.00 11.99 190 SER A O 1
ATOM 1231 N N . TYR A 1 412 ? -17.987 -26.930 4.896 1.00 14.16 191 TYR A N 1
ATOM 1232 C CA . TYR A 1 412 ? -18.720 -28.211 4.830 1.00 14.45 191 TYR A CA 1
ATOM 1233 C C . TYR A 1 412 ? -18.983 -28.762 6.230 1.00 13.44 191 TYR A C 1
ATOM 1234 O O . TYR A 1 412 ? -19.826 -29.674 6.340 1.00 15.98 191 TYR A O 1
ATOM 1243 N N . ASP A 1 413 ? -18.334 -28.261 7.274 1.00 13.22 192 ASP A N 1
ATOM 1244 C CA . ASP A 1 413 ? -18.599 -28.659 8.678 1.00 13.50 192 ASP A CA 1
ATOM 1245 C C . ASP A 1 413 ? -19.950 -28.118 9.138 1.00 14.00 192 ASP A C 1
ATOM 1246 O O . ASP A 1 413 ? -20.377 -28.510 10.259 1.00 16.68 192 ASP A O 1
ATOM 1251 N N . GLY A 1 414 ? -20.639 -27.320 8.331 1.00 12.50 193 GLY A N 1
ATOM 1252 C CA . GLY A 1 414 ? -21.992 -26.822 8.653 1.00 11.79 193 GLY A CA 1
ATOM 1253 C C . GLY A 1 414 ? -22.010 -25.484 9.336 1.00 12.44 193 GLY A C 1
ATOM 1254 O O . GLY A 1 414 ? -23.098 -24.962 9.671 1.00 12.65 193 GLY A O 1
ATOM 1255 N N . LEU A 1 415 ? -20.851 -24.843 9.476 1.00 11.39 194 LEU A N 1
ATOM 1256 C CA . LEU A 1 415 ? -20.752 -23.576 10.185 1.00 12.13 194 LEU A CA 1
ATOM 1257 C C . LEU A 1 415 ? -20.448 -22.419 9.262 1.00 12.66 194 LEU A C 1
ATOM 1258 O O . LEU A 1 415 ? -19.692 -22.574 8.305 1.00 12.44 194 LEU A O 1
ATOM 1263 N N . CYS A 1 416 ? -20.942 -21.266 9.640 1.00 12.55 195 CYS A N 1
ATOM 1264 C CA . CYS A 1 416 ? -20.343 -19.968 9.258 1.00 11.89 195 CYS A CA 1
ATOM 1265 C C . CYS A 1 416 ? -19.689 -19.367 10.493 1.00 12.74 195 CYS A C 1
ATOM 1266 O O . CYS A 1 416 ? -20.274 -19.398 11.583 1.00 14.46 195 CYS A O 1
ATOM 1269 N N . ARG A 1 417 ? -18.490 -18.830 10.348 1.00 11.75 196 ARG A N 1
ATOM 1270 C CA . ARG A 1 417 ? -17.794 -18.163 11.460 1.00 12.35 196 ARG A CA 1
ATOM 1271 C C . ARG A 1 417 ? -17.392 -16.760 11.066 1.00 12.27 196 ARG A C 1
ATOM 1272 O O . ARG A 1 417 ? -17.097 -16.477 9.881 1.00 13.07 196 ARG A O 1
ATOM 1280 N N . ILE A 1 418 ? -17.399 -15.885 12.046 1.00 13.84 197 ILE A N 1
ATOM 1281 C CA . ILE A 1 418 ? -16.965 -14.486 11.832 1.00 14.49 197 ILE A CA 1
ATOM 1282 C C . ILE A 1 418 ? -15.729 -14.276 12.673 1.00 15.66 197 ILE A C 1
ATOM 1283 O O . ILE A 1 418 ? -15.759 -14.588 13.875 1.00 15.69 197 ILE A O 1
ATOM 1288 N N . TRP A 1 419 ? -14.688 -13.750 12.066 1.00 14.00 198 TRP A N 1
ATOM 1289 C CA . TRP A 1 419 ? -13.341 -13.608 12.646 1.00 16.00 198 TRP A CA 1
ATOM 1290 C C . TRP A 1 419 ? -12.980 -12.138 12.731 1.00 16.11 198 TRP A C 1
ATOM 1291 O O . TRP A 1 419 ? -13.276 -11.382 11.837 1.00 16.01 198 TRP A O 1
ATOM 1302 N N . ASP A 1 420 ? -12.268 -11.790 13.800 1.00 17.75 199 ASP A N 1
ATOM 1303 C CA . ASP A 1 420 ? -11.608 -10.468 13.894 1.00 17.93 199 ASP A CA 1
ATOM 1304 C C . ASP A 1 420 ? -10.311 -10.477 13.069 1.00 16.75 199 ASP A C 1
ATOM 1305 O O . ASP A 1 420 ? -9.466 -11.282 13.318 1.00 17.89 199 ASP A O 1
ATOM 1310 N N . THR A 1 421 ? -10.272 -9.663 12.037 1.00 17.94 200 THR A N 1
ATOM 1311 C CA . THR A 1 421 ? -9.120 -9.666 11.095 1.00 17.63 200 THR A CA 1
ATOM 1312 C C . THR A 1 421 ? -7.802 -9.474 11.860 1.00 18.21 200 THR A C 1
ATOM 1313 O O . THR A 1 421 ? -6.875 -10.232 11.648 1.00 21.54 200 THR A O 1
ATOM 1317 N N . ALA A 1 422 ? -7.803 -8.545 12.821 1.00 22.73 201 ALA A N 1
ATOM 1318 C CA . ALA A 1 422 ? -6.557 -8.138 13.514 1.00 22.69 201 ALA A CA 1
ATOM 1319 C C . ALA A 1 422 ? -6.100 -9.207 14.508 1.00 22.68 201 ALA A C 1
ATOM 1320 O O . ALA A 1 422 ? -4.918 -9.553 14.535 1.00 22.39 201 ALA A O 1
ATOM 1322 N N . SER A 1 423 ? -7.004 -9.790 15.286 1.00 21.55 202 SER A N 1
ATOM 1323 C CA . SER A 1 423 ? -6.628 -10.723 16.369 1.00 24.15 202 SER A CA 1
ATOM 1324 C C . SER A 1 423 ? -6.698 -12.186 15.932 1.00 22.49 202 SER A C 1
ATOM 1325 O O . SER A 1 423 ? -6.089 -13.045 16.587 1.00 25.42 202 SER A O 1
ATOM 1328 N N . GLY A 1 424 ? -7.486 -12.492 14.903 1.00 22.53 203 GLY A N 1
ATOM 1329 C CA . GLY A 1 424 ? -7.783 -13.884 14.530 1.00 22.96 203 GLY A CA 1
ATOM 1330 C C . GLY A 1 424 ? -8.803 -14.534 15.469 1.00 22.63 203 GLY A C 1
ATOM 1331 O O . GLY A 1 424 ? -9.022 -15.732 15.320 1.00 21.91 203 GLY A O 1
ATOM 1332 N N . GLN A 1 425 ? -9.410 -13.812 16.417 1.00 21.65 204 GLN A N 1
ATOM 1333 C CA . GLN A 1 425 ? -10.378 -14.421 17.354 1.00 22.77 204 GLN A CA 1
ATOM 1334 C C . GLN A 1 425 ? -11.656 -14.774 16.598 1.00 19.18 204 GLN A C 1
ATOM 1335 O O . GLN A 1 425 ? -12.112 -13.989 15.739 1.00 18.41 204 GLN A O 1
ATOM 1341 N N . CYS A 1 426 ? -12.226 -15.915 16.967 1.00 19.34 205 CYS A N 1
ATOM 1342 C CA . CYS A 1 426 ? -13.544 -16.370 16.498 1.00 19.40 205 CYS A CA 1
ATOM 1343 C C . CYS A 1 426 ? -14.609 -15.602 17.260 1.00 19.30 205 CYS A C 1
ATOM 1344 O O . CYS A 1 426 ? -14.763 -15.884 18.496 1.00 22.03 205 CYS A O 1
ATOM 1347 N N . LEU A 1 427 ? -15.270 -14.646 16.628 1.00 17.76 206 LEU A N 1
ATOM 1348 C CA . LEU A 1 427 ? -16.269 -13.768 17.267 1.00 18.92 206 LEU A CA 1
ATOM 1349 C C . LEU A 1 427 ? -17.657 -14.365 17.248 1.00 18.83 206 LEU A C 1
ATOM 1350 O O . LEU A 1 427 ? -18.471 -13.934 18.080 1.00 20.96 206 LEU A O 1
ATOM 1355 N N . LYS A 1 428 ? -17.975 -15.218 16.284 1.00 16.64 207 LYS A N 1
ATOM 1356 C CA . LYS A 1 428 ? -19.366 -15.701 16.163 1.00 16.55 207 LYS A CA 1
ATOM 1357 C C . LYS A 1 428 ? -19.341 -17.001 15.388 1.00 15.64 207 LYS A C 1
ATOM 1358 O O . LYS A 1 428 ? -18.537 -17.117 14.437 1.00 16.31 207 LYS A O 1
ATOM 1364 N N . THR A 1 429 ? -20.239 -17.913 15.747 1.00 13.83 208 THR A N 1
ATOM 1365 C CA . THR A 1 429 ? -20.522 -19.115 14.956 1.00 13.06 208 THR A CA 1
ATOM 1366 C C . THR A 1 429 ? -22.014 -19.098 14.678 1.00 13.11 208 THR A C 1
ATOM 1367 O O . THR A 1 429 ? -22.787 -18.929 15.610 1.00 13.77 208 THR A O 1
ATOM 1371 N N . LEU A 1 430 ? -22.403 -19.239 13.411 1.00 13.65 209 LEU A N 1
ATOM 1372 C CA . LEU A 1 430 ? -23.814 -19.249 12.993 1.00 13.57 209 LEU A CA 1
ATOM 1373 C C . LEU A 1 430 ? -24.136 -20.598 12.362 1.00 14.45 209 LEU A C 1
ATOM 1374 O O . LEU A 1 430 ? -23.394 -21.118 11.491 1.00 13.08 209 LEU A O 1
ATOM 1379 N N . ILE A 1 431 ? -25.256 -21.135 12.784 1.00 13.81 210 ILE A N 1
ATOM 1380 C CA . ILE A 1 431 ? -25.841 -22.417 12.337 1.00 13.63 210 ILE A CA 1
ATOM 1381 C C . ILE A 1 431 ? -27.316 -22.390 12.692 1.00 14.58 210 ILE A C 1
ATOM 1382 O O . ILE A 1 431 ? -27.686 -21.818 13.723 1.00 14.78 210 ILE A O 1
ATOM 1387 N N . ASP A 1 432 ? -28.122 -22.969 11.835 1.00 15.78 211 ASP A N 1
ATOM 1388 C CA . ASP A 1 432 ? -29.603 -22.978 12.035 1.00 16.31 211 ASP A CA 1
ATOM 1389 C C . ASP A 1 432 ? -30.006 -24.342 12.610 1.00 20.64 211 ASP A C 1
ATOM 1390 O O . ASP A 1 432 ? -29.231 -24.959 13.324 1.00 19.62 211 ASP A O 1
ATOM 1395 N N . ASP A 1 433 ? -31.227 -24.782 12.376 1.00 20.75 212 ASP A N 1
ATOM 1396 C CA . ASP A 1 433 ? -31.797 -25.913 13.182 1.00 24.86 212 ASP A CA 1
ATOM 1397 C C . ASP A 1 433 ? -31.324 -27.262 12.646 1.00 25.02 212 ASP A C 1
ATOM 1398 O O . ASP A 1 433 ? -31.623 -28.288 13.258 1.00 23.52 212 ASP A O 1
ATOM 1403 N N . ASP A 1 434 ? -30.672 -27.277 11.489 1.00 21.51 213 ASP A N 1
ATOM 1404 C CA . ASP A 1 434 ? -30.076 -28.467 10.863 1.00 21.32 213 ASP A CA 1
ATOM 1405 C C . ASP A 1 434 ? -28.607 -28.132 10.574 1.00 19.23 213 ASP A C 1
ATOM 1406 O O . ASP A 1 434 ? -28.259 -26.923 10.638 1.00 20.47 213 ASP A O 1
ATOM 1411 N N . ASN A 1 435 ? -27.792 -29.116 10.199 1.00 18.62 214 ASN A N 1
ATOM 1412 C CA . ASN A 1 435 ? -26.323 -28.957 10.049 1.00 19.85 214 ASN A CA 1
ATOM 1413 C C . ASN A 1 435 ? -25.843 -29.325 8.653 1.00 17.24 214 ASN A C 1
ATOM 1414 O O . ASN A 1 435 ? -24.789 -29.932 8.532 1.00 19.94 214 ASN A O 1
ATOM 1419 N N . PRO A 1 436 ? -26.529 -28.928 7.560 1.00 17.07 215 PRO A N 1
ATOM 1420 C CA . PRO A 1 436 ? -26.014 -29.236 6.232 1.00 15.85 215 PRO A CA 1
ATOM 1421 C C . PRO A 1 436 ? -24.733 -28.486 5.943 1.00 14.93 215 PRO A C 1
ATOM 1422 O O . PRO A 1 436 ? -24.477 -27.444 6.538 1.00 13.71 215 PRO A O 1
ATOM 1426 N N . PRO A 1 437 ? -23.878 -29.026 5.054 1.00 15.05 216 PRO A N 1
ATOM 1427 C CA . PRO A 1 437 ? -22.677 -28.298 4.636 1.00 13.84 216 PRO A CA 1
ATOM 1428 C C . PRO A 1 437 ? -23.038 -26.890 4.162 1.00 12.79 216 PRO A C 1
ATOM 1429 O O . PRO A 1 437 ? -24.051 -26.709 3.481 1.00 13.44 216 PRO A O 1
ATOM 1433 N N . VAL A 1 438 ? -22.212 -25.913 4.513 1.00 12.00 217 VAL A N 1
ATOM 1434 C CA . VAL A 1 438 ? -22.362 -24.519 4.041 1.00 12.42 217 VAL A CA 1
ATOM 1435 C C . VAL A 1 438 ? -21.429 -24.388 2.853 1.00 13.18 217 VAL A C 1
ATOM 1436 O O . VAL A 1 438 ? -20.238 -24.627 3.034 1.00 13.26 217 VAL A O 1
ATOM 1440 N N . SER A 1 439 ? -21.962 -24.032 1.672 1.00 12.32 218 SER A N 1
ATOM 1441 C CA . SER A 1 439 ? -21.255 -24.000 0.392 1.00 13.47 218 SER A CA 1
ATOM 1442 C C . SER A 1 439 ? -20.859 -22.613 -0.034 1.00 14.24 218 SER A C 1
ATOM 1443 O O . SER A 1 439 ? -20.091 -22.503 -0.984 1.00 14.73 218 SER A O 1
ATOM 1446 N N . PHE A 1 440 ? -21.402 -21.587 0.600 1.00 12.07 219 PHE A N 1
ATOM 1447 C CA . PHE A 1 440 ? -21.065 -20.204 0.232 1.00 12.57 219 PHE A CA 1
ATOM 1448 C C . PHE A 1 440 ? -21.503 -19.282 1.353 1.00 12.54 219 PHE A C 1
ATOM 1449 O O . PHE A 1 440 ? -22.551 -19.527 2.006 1.00 12.15 219 PHE A O 1
ATOM 1457 N N . VAL A 1 441 ? -20.778 -18.191 1.532 1.00 11.96 220 VAL A N 1
ATOM 1458 C CA . VAL A 1 441 ? -21.228 -17.069 2.365 1.00 12.35 220 VAL A CA 1
ATOM 1459 C C . VAL A 1 441 ? -20.590 -15.771 1.867 1.00 12.90 220 VAL A C 1
ATOM 1460 O O . VAL A 1 441 ? -19.452 -15.791 1.324 1.00 13.00 220 VAL A O 1
ATOM 1464 N N . LYS A 1 442 ? -21.285 -14.660 2.103 1.00 14.02 221 LYS A N 1
ATOM 1465 C CA . LYS A 1 442 ? -20.680 -13.339 1.929 1.00 14.00 221 LYS A CA 1
ATOM 1466 C C . LYS A 1 442 ? -21.447 -12.324 2.773 1.00 14.43 221 LYS A C 1
ATOM 1467 O O . LYS A 1 442 ? -22.605 -12.537 3.117 1.00 14.55 221 LYS A O 1
ATOM 1473 N N . PHE A 1 443 ? -20.814 -11.229 3.099 1.00 14.31 222 PHE A N 1
ATOM 1474 C CA . PHE A 1 443 ? -21.515 -10.068 3.673 1.00 14.84 222 PHE A CA 1
ATOM 1475 C C . PHE A 1 443 ? -22.348 -9.348 2.616 1.00 15.17 222 PHE A C 1
ATOM 1476 O O . PHE A 1 443 ? -21.977 -9.309 1.474 1.00 16.09 222 PHE A O 1
ATOM 1484 N N . SER A 1 444 ? -23.465 -8.764 3.056 1.00 16.13 223 SER A N 1
ATOM 1485 C CA . SER A 1 444 ? -24.339 -7.917 2.219 1.00 18.19 223 SER A CA 1
ATOM 1486 C C . SER A 1 444 ? -23.578 -6.640 1.874 1.00 20.87 223 SER A C 1
ATOM 1487 O O . SER A 1 444 ? -22.611 -6.283 2.538 1.00 21.04 223 SER A O 1
ATOM 1490 N N . PRO A 1 445 ? -23.996 -5.928 0.816 1.00 20.72 224 PRO A N 1
ATOM 1491 C CA . PRO A 1 445 ? -23.197 -4.824 0.288 1.00 26.18 224 PRO A CA 1
ATOM 1492 C C . PRO A 1 445 ? -22.924 -3.673 1.260 1.00 31.55 224 PRO A C 1
ATOM 1493 O O . PRO A 1 445 ? -21.856 -3.044 1.135 1.00 37.23 224 PRO A O 1
ATOM 1497 N N . ALA A 1 446 ? -23.854 -3.413 2.172 1.00 32.58 225 ALA A N 1
ATOM 1498 C CA . ALA A 1 446 ? -23.660 -2.441 3.274 1.00 36.13 225 ALA A CA 1
ATOM 1499 C C . ALA A 1 446 ? -23.101 -3.143 4.529 1.00 37.50 225 ALA A C 1
ATOM 1500 O O . ALA A 1 446 ? -22.714 -2.461 5.503 1.00 34.83 225 ALA A O 1
ATOM 1502 N N . GLY A 1 447 ? -23.069 -4.478 4.536 1.00 32.28 226 GLY A N 1
ATOM 1503 C CA . GLY A 1 447 ? -22.501 -5.282 5.633 1.00 29.32 226 GLY A CA 1
ATOM 1504 C C . GLY A 1 447 ? -23.434 -5.530 6.821 1.00 30.72 226 GLY A C 1
ATOM 1505 O O . GLY A 1 447 ? -22.931 -6.107 7.789 1.00 31.15 226 GLY A O 1
ATOM 1506 N N . LYS A 1 448 ? -24.733 -5.207 6.794 1.00 24.99 227 LYS A N 1
ATOM 1507 C CA . LYS A 1 448 ? -25.652 -5.519 7.930 1.00 27.48 227 LYS A CA 1
ATOM 1508 C C . LYS A 1 448 ? -25.885 -7.061 8.053 1.00 26.60 227 LYS A C 1
ATOM 1509 O O . LYS A 1 448 ? -26.125 -7.637 9.143 1.00 25.67 227 LYS A O 1
ATOM 1511 N N . TYR A 1 449 ? -25.807 -7.771 6.939 1.00 23.59 228 TYR A N 1
ATOM 1512 C CA . TYR A 1 449 ? -26.286 -9.171 6.850 1.00 19.01 228 TYR A CA 1
ATOM 1513 C C . TYR A 1 449 ? -25.171 -10.064 6.332 1.00 16.01 228 TYR A C 1
ATOM 1514 O O . TYR A 1 449 ? -24.202 -9.548 5.752 1.00 15.87 228 TYR A O 1
ATOM 1523 N N . ILE A 1 450 ? -25.338 -11.378 6.448 1.00 15.45 229 ILE A N 1
ATOM 1524 C CA . ILE A 1 450 ? -24.587 -12.336 5.602 1.00 15.21 229 ILE A CA 1
ATOM 1525 C C . ILE A 1 450 ? -25.634 -13.121 4.820 1.00 14.56 229 ILE A C 1
ATOM 1526 O O . ILE A 1 450 ? -26.731 -13.383 5.335 1.00 14.91 229 ILE A O 1
ATOM 1531 N N . LEU A 1 451 ? -25.261 -13.545 3.636 1.00 12.80 230 LEU A N 1
ATOM 1532 C CA . LEU A 1 451 ? -26.028 -14.428 2.742 1.00 12.82 230 LEU A CA 1
ATOM 1533 C C . LEU A 1 451 ? -25.286 -15.740 2.667 1.00 12.76 230 LEU A C 1
ATOM 1534 O O . LEU A 1 451 ? -24.110 -15.710 2.372 1.00 12.88 230 LEU A O 1
ATOM 1539 N N . ALA A 1 452 ? -25.913 -16.855 3.041 1.00 12.86 231 ALA A N 1
ATOM 1540 C CA . ALA A 1 452 ? -25.247 -18.168 3.096 1.00 12.39 231 ALA A CA 1
ATOM 1541 C C . ALA A 1 452 ? -26.061 -19.189 2.319 1.00 13.33 231 ALA A C 1
ATOM 1542 O O . ALA A 1 452 ? -27.296 -19.242 2.453 1.00 13.34 231 ALA A O 1
ATOM 1544 N N . ALA A 1 453 ? -25.370 -20.020 1.576 1.00 11.81 232 ALA A N 1
ATOM 1545 C CA . ALA A 1 453 ? -25.960 -21.177 0.882 1.00 12.13 232 ALA A CA 1
ATOM 1546 C C . ALA A 1 453 ? -25.614 -22.434 1.648 1.00 13.03 232 ALA A C 1
ATOM 1547 O O . ALA A 1 453 ? -24.459 -22.632 2.053 1.00 11.88 232 ALA A O 1
ATOM 1549 N N . THR A 1 454 ? -26.585 -23.339 1.780 1.00 12.40 233 THR A N 1
ATOM 1550 C CA . THR A 1 454 ? -26.378 -24.682 2.334 1.00 13.70 233 THR A CA 1
ATOM 1551 C C . THR A 1 454 ? -26.814 -25.724 1.289 1.00 12.95 233 THR A C 1
ATOM 1552 O O . THR A 1 454 ? -27.719 -25.460 0.457 1.00 13.39 233 THR A O 1
ATOM 1556 N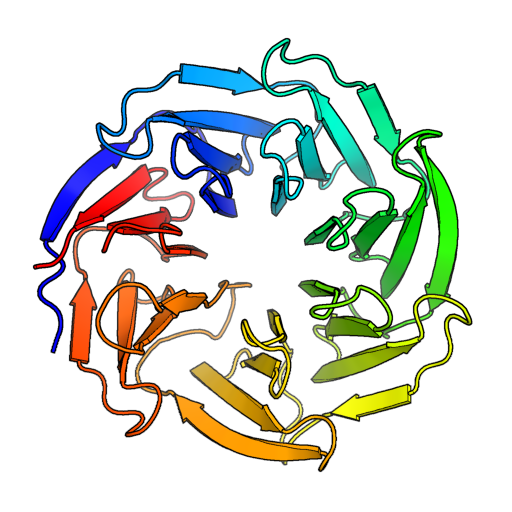 N . LEU A 1 455 ? -26.257 -26.918 1.406 1.00 12.87 234 LEU A N 1
ATOM 1557 C CA . LEU A 1 455 ? -26.474 -27.980 0.392 1.00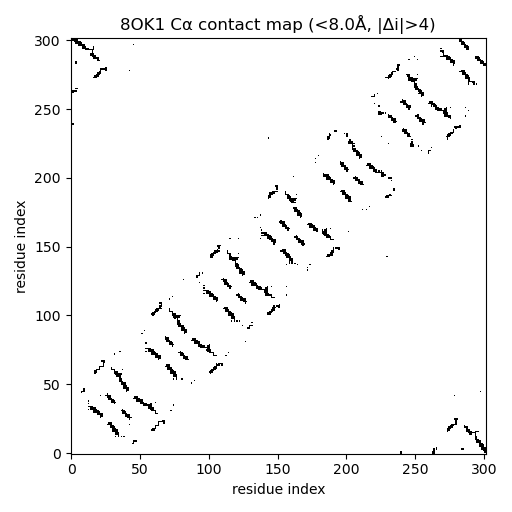 13.27 234 LEU A CA 1
ATOM 1558 C C . LEU A 1 455 ? -27.735 -28.762 0.718 1.00 15.05 234 LEU A C 1
ATOM 1559 O O . LEU A 1 455 ? -27.773 -29.987 0.528 1.00 17.55 234 LEU A O 1
ATOM 1564 N N . ASP A 1 456 ? -28.745 -28.000 1.089 1.00 15.08 235 ASP A N 1
ATOM 1565 C CA . ASP A 1 456 ? -30.125 -28.493 1.259 1.00 15.38 235 ASP A CA 1
ATOM 1566 C C . ASP A 1 456 ? -31.032 -27.564 0.460 1.00 14.52 235 ASP A C 1
ATOM 1567 O O . ASP A 1 456 ? -32.184 -27.302 0.847 1.00 15.15 235 ASP A O 1
ATOM 1572 N N . ASN A 1 457 ? -30.550 -27.025 -0.664 1.00 14.47 236 ASN A N 1
ATOM 1573 C CA . ASN A 1 457 ? -31.388 -26.244 -1.622 1.00 14.79 236 ASN A CA 1
ATOM 1574 C C . ASN A 1 457 ? -31.905 -24.955 -0.979 1.00 14.66 236 ASN A C 1
ATOM 1575 O O . ASN A 1 457 ? -33.020 -24.544 -1.217 1.00 15.60 236 ASN A O 1
ATOM 1580 N N . THR A 1 458 ? -31.065 -24.254 -0.231 1.00 17.29 237 THR A N 1
ATOM 1581 C CA . THR A 1 458 ? -31.498 -23.146 0.636 1.00 13.75 237 THR A CA 1
ATOM 1582 C C . THR A 1 458 ? -30.474 -22.025 0.644 1.00 13.39 237 THR A C 1
ATOM 1583 O O . THR A 1 458 ? -29.295 -22.332 0.886 1.00 14.02 237 THR A O 1
ATOM 1587 N N . LEU A 1 459 ? -30.927 -20.796 0.395 1.00 12.77 238 LEU A N 1
ATOM 1588 C CA . LEU A 1 459 ? -30.146 -19.575 0.673 1.00 13.60 238 LEU A CA 1
ATOM 1589 C C . LEU A 1 459 ? -30.780 -18.930 1.888 1.00 14.31 238 LEU A C 1
ATOM 1590 O O . LEU A 1 459 ? -32.030 -18.907 1.979 1.00 14.31 238 LEU A O 1
ATOM 1595 N N . LYS A 1 460 ? -29.957 -18.357 2.739 1.00 13.40 239 LYS A N 1
ATOM 1596 C CA . LYS A 1 460 ? -30.442 -17.686 3.959 1.00 13.46 239 LYS A CA 1
ATOM 1597 C C . LYS A 1 460 ? -29.765 -16.341 4.094 1.00 14.14 239 LYS A C 1
ATOM 1598 O O . LYS A 1 460 ? -28.529 -16.228 4.016 1.00 14.46 239 LYS A O 1
ATOM 1604 N N . LEU A 1 461 ? -30.562 -15.348 4.485 1.00 14.13 240 LEU A N 1
ATOM 1605 C CA . LEU A 1 461 ? -30.050 -14.028 4.922 1.00 13.57 240 LEU A CA 1
ATOM 1606 C C . LEU A 1 461 ? -30.067 -13.963 6.436 1.00 15.97 240 LEU A C 1
ATOM 1607 O O . LEU A 1 461 ? -31.160 -14.080 7.048 1.00 17.25 240 LEU A O 1
ATOM 1612 N N . TRP A 1 462 ? -28.914 -13.735 7.035 1.00 14.24 241 TRP A N 1
ATOM 1613 C CA . TRP A 1 462 ? -28.764 -13.651 8.490 1.00 15.46 241 TRP A CA 1
ATOM 1614 C C . TRP A 1 462 ? -28.462 -12.225 8.902 1.00 17.00 241 TRP A C 1
ATOM 1615 O O . TRP A 1 462 ? -27.643 -11.590 8.249 1.00 17.36 241 TRP A O 1
ATOM 1626 N N . ASP A 1 463 ? -29.029 -11.800 10.010 1.00 18.94 242 ASP A N 1
ATOM 1627 C CA . ASP A 1 463 ? -28.478 -10.664 10.785 1.00 21.58 242 ASP A CA 1
ATOM 1628 C C . ASP A 1 463 ? -27.396 -11.257 11.672 1.00 19.48 242 ASP A C 1
ATOM 1629 O O . ASP A 1 463 ? -27.687 -12.001 12.598 1.00 21.32 242 ASP A O 1
ATOM 1634 N N . TYR A 1 464 ? -26.126 -11.028 11.354 1.00 23.30 243 TYR A N 1
ATOM 1635 C CA . TYR A 1 464 ? -25.054 -11.741 12.079 1.00 24.73 243 TYR A CA 1
ATOM 1636 C C . TYR A 1 464 ? -24.826 -11.076 13.439 1.00 25.65 243 TYR A C 1
ATOM 1637 O O . TYR A 1 464 ? -24.308 -11.774 14.286 1.00 29.67 243 TYR A O 1
ATOM 1646 N N . SER A 1 465 ? -25.230 -9.825 13.645 1.00 27.88 244 SER A N 1
ATOM 1647 C CA . SER A 1 465 ? -25.059 -9.161 14.968 1.00 33.97 244 SER A CA 1
ATOM 1648 C C . SER A 1 465 ? -26.060 -9.795 15.944 1.00 35.88 244 SER A C 1
ATOM 1649 O O . SER A 1 465 ? -25.627 -10.173 17.038 1.00 41.14 244 SER A O 1
ATOM 1652 N N . LYS A 1 466 ? -27.305 -10.022 15.508 1.00 32.43 245 LYS A N 1
ATOM 1653 C CA . LYS A 1 466 ? -28.394 -10.657 16.305 1.00 33.27 245 LYS A CA 1
ATOM 1654 C C . LYS A 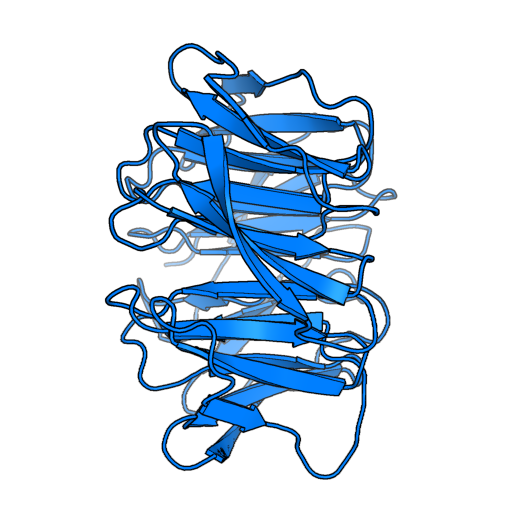1 466 ? -28.295 -12.197 16.276 1.00 32.10 245 LYS A C 1
ATOM 1655 O O . LYS A 1 466 ? -28.927 -12.822 17.106 1.00 32.91 245 LYS A O 1
ATOM 1661 N N . GLY A 1 467 ? -27.571 -12.788 15.315 1.00 25.98 246 GLY A N 1
ATOM 1662 C CA . GLY A 1 467 ? -27.456 -14.239 15.116 1.00 25.03 246 GLY A CA 1
ATOM 1663 C C . GLY A 1 467 ? -28.766 -14.862 14.654 1.00 23.37 246 GLY A C 1
ATOM 1664 O O . GLY A 1 467 ? -29.052 -15.979 15.059 1.00 25.08 246 GLY A O 1
ATOM 1665 N N . LYS A 1 468 ? -29.566 -14.154 13.850 1.00 24.74 247 LYS A N 1
ATOM 1666 C CA . LYS A 1 468 ? -30.918 -14.619 13.481 1.00 27.01 247 LYS A CA 1
ATOM 1667 C C . LYS A 1 468 ? -30.998 -14.757 11.976 1.00 22.05 247 LYS A C 1
ATOM 1668 O O . LYS A 1 468 ? -30.541 -13.881 11.267 1.00 20.82 247 LYS A O 1
ATOM 1674 N N . CYS A 1 469 ? -31.638 -15.817 11.520 1.00 21.93 248 CYS A N 1
ATOM 1675 C CA . CYS A 1 469 ? -31.997 -15.975 10.095 1.00 20.65 248 CYS A CA 1
ATOM 1676 C C . CYS A 1 469 ? -33.228 -15.111 9.842 1.00 21.53 248 CYS A C 1
ATOM 1677 O O . CYS A 1 469 ? -34.275 -15.391 10.454 1.00 23.51 248 CYS A O 1
ATOM 1680 N N . LEU A 1 470 ? -33.161 -14.158 8.941 1.00 18.15 249 LEU A N 1
ATOM 1681 C CA . LEU A 1 470 ? -34.275 -13.223 8.673 1.00 18.65 249 LEU A CA 1
ATOM 1682 C C . LEU A 1 470 ? -35.079 -13.713 7.478 1.00 21.31 249 LEU A C 1
ATOM 1683 O O . LEU A 1 470 ? -36.280 -13.449 7.441 1.00 22.14 249 LEU A O 1
ATOM 1688 N N . LYS A 1 471 ? -34.432 -14.249 6.455 1.00 18.49 250 LYS A N 1
ATOM 1689 C CA . LYS A 1 471 ? -35.101 -14.607 5.185 1.00 18.51 250 LYS A CA 1
ATOM 1690 C C . LYS A 1 471 ? -34.520 -15.925 4.690 1.00 18.71 250 LYS A C 1
ATOM 1691 O O . LYS A 1 471 ? -33.285 -16.152 4.819 1.00 16.19 250 LYS A O 1
ATOM 1697 N N . THR A 1 472 ? -35.342 -16.721 4.031 1.00 15.25 251 THR A N 1
ATOM 1698 C CA . THR A 1 472 ? -34.864 -17.894 3.272 1.00 16.55 251 THR A CA 1
ATOM 1699 C C . THR A 1 472 ? -35.350 -17.769 1.837 1.00 17.52 251 THR A C 1
ATOM 1700 O O . THR A 1 472 ? -36.459 -17.300 1.582 1.00 18.66 251 THR A O 1
ATOM 1704 N N . TYR A 1 473 ? -34.502 -18.153 0.890 1.00 14.12 252 TYR A N 1
ATOM 1705 C CA . TYR A 1 473 ? -34.794 -18.170 -0.554 1.00 15.21 252 TYR A CA 1
ATOM 1706 C C . TYR A 1 473 ? -34.681 -19.616 -0.979 1.00 16.87 252 TYR A C 1
ATOM 1707 O O . TYR A 1 473 ? -33.616 -20.253 -0.823 1.00 15.67 252 TYR A O 1
ATOM 1716 N N . THR A 1 474 ? -35.779 -20.135 -1.535 1.00 15.39 253 THR A N 1
ATOM 1717 C CA . THR A 1 474 ? -35.896 -21.539 -1.958 1.00 15.02 253 THR A CA 1
ATOM 1718 C C . THR A 1 474 ? -36.595 -21.645 -3.312 1.00 15.36 253 THR A C 1
ATOM 1719 O O . THR A 1 474 ? -37.083 -20.652 -3.820 1.00 15.34 253 THR A O 1
ATOM 1723 N N . GLY A 1 475 ? -36.490 -22.834 -3.891 1.00 15.52 254 GLY A N 1
ATOM 1724 C CA . GLY A 1 475 ? -37.045 -23.098 -5.220 1.00 16.09 254 GLY A CA 1
ATOM 1725 C C . GLY A 1 475 ? -36.034 -23.647 -6.186 1.00 16.61 254 GLY A C 1
ATOM 1726 O O . GLY A 1 475 ? -36.462 -24.259 -7.192 1.00 17.39 254 GLY A O 1
ATOM 1727 N N . HIS A 1 476 ? -34.740 -23.454 -5.940 1.00 16.36 255 HIS A N 1
ATOM 1728 C CA . HIS A 1 476 ? -33.670 -23.909 -6.836 1.00 16.62 255 HIS A CA 1
ATOM 1729 C C . HIS A 1 476 ? -33.146 -25.234 -6.321 1.00 16.49 255 HIS A C 1
ATOM 1730 O O . HIS A 1 476 ? -33.632 -25.770 -5.274 1.00 16.81 255 HIS A O 1
ATOM 1737 N N . LYS A 1 477 ? -32.190 -25.778 -7.016 1.00 15.20 256 LYS A N 1
ATOM 1738 C CA . LYS A 1 477 ? -31.553 -27.041 -6.660 1.00 16.64 256 LYS A CA 1
ATOM 1739 C C . LYS A 1 477 ? -30.107 -26.770 -6.292 1.00 15.39 256 LYS A C 1
ATOM 1740 O O . LYS A 1 477 ? -29.352 -26.322 -7.145 1.00 15.59 256 LYS A O 1
ATOM 1746 N N . ASN A 1 478 ? -29.722 -27.138 -5.086 1.00 13.75 257 ASN A N 1
ATOM 1747 C CA . ASN A 1 478 ? -28.307 -27.030 -4.674 1.00 14.52 257 ASN A CA 1
ATOM 1748 C C . ASN A 1 478 ? -28.024 -28.026 -3.565 1.00 13.44 257 ASN A C 1
ATOM 1749 O O . ASN A 1 478 ? -28.245 -27.676 -2.372 1.00 13.43 257 ASN A O 1
ATOM 1754 N N . GLU A 1 479 ? -27.617 -29.232 -3.926 1.00 15.46 258 GLU A N 1
ATOM 1755 C CA . GLU A 1 479 ? -27.243 -30.288 -2.971 1.00 17.40 258 GLU A CA 1
ATOM 1756 C C . GLU A 1 479 ? -25.805 -30.751 -3.131 1.00 19.56 258 GLU A C 1
ATOM 1757 O O . GLU A 1 479 ? -25.400 -31.591 -2.346 1.00 19.19 258 GLU A O 1
ATOM 1763 N N . LYS A 1 480 ? -25.064 -30.313 -4.145 1.00 17.22 259 LYS A N 1
ATOM 1764 C CA . LYS A 1 480 ? -23.718 -30.856 -4.397 1.00 18.31 259 LYS A CA 1
ATOM 1765 C C . LYS A 1 480 ? -22.626 -29.795 -4.507 1.00 18.58 259 LYS A C 1
ATOM 1766 O O . LYS A 1 480 ? -21.531 -30.006 -3.940 1.00 21.76 259 LYS A O 1
ATOM 1772 N N . TYR A 1 481 ? -22.863 -28.744 -5.284 1.00 16.34 260 TYR A N 1
ATOM 1773 C CA . TYR A 1 481 ? -21.791 -27.821 -5.699 1.00 17.23 260 TYR A CA 1
ATOM 1774 C C . TYR A 1 481 ? -21.769 -26.530 -4.881 1.00 17.05 260 TYR A C 1
ATOM 1775 O O . TYR A 1 481 ? -22.798 -26.086 -4.358 1.00 16.97 260 TYR A O 1
ATOM 1784 N N . CYS A 1 482 ? -20.606 -25.898 -4.851 1.00 16.58 261 CYS A N 1
ATOM 1785 C CA . CYS A 1 482 ? -20.381 -24.603 -4.171 1.00 16.75 261 CYS A CA 1
ATOM 1786 C C . CYS A 1 482 ? -20.786 -23.506 -5.156 1.00 18.27 261 CYS A C 1
ATOM 1787 O O . CYS A 1 482 ? -19.968 -23.073 -5.959 1.00 18.24 261 CYS A O 1
ATOM 1790 N N . ILE A 1 483 ? -22.070 -23.168 -5.146 1.00 14.65 262 ILE A N 1
ATOM 1791 C CA . ILE A 1 483 ? -22.708 -22.165 -6.043 1.00 14.28 262 ILE A CA 1
ATOM 1792 C C . ILE A 1 483 ? -22.732 -20.831 -5.307 1.00 15.54 262 ILE A C 1
ATOM 1793 O O . ILE A 1 483 ? -23.357 -20.713 -4.241 1.00 14.55 262 ILE A O 1
ATOM 1798 N N . PHE A 1 484 ? -22.122 -19.825 -5.915 1.00 17.04 263 PHE A N 1
ATOM 1799 C CA . PHE A 1 484 ? -22.050 -18.455 -5.403 1.00 22.29 263 PHE A CA 1
ATOM 1800 C C . PHE A 1 484 ? -23.456 -17.867 -5.456 1.00 20.06 263 PHE A C 1
ATOM 1801 O O . PHE A 1 484 ? -24.340 -18.331 -6.196 1.00 23.80 263 PHE A O 1
ATOM 1809 N N . ALA A 1 485 ? -23.780 -16.975 -4.577 1.00 15.02 264 ALA A N 1
ATOM 1810 C CA . ALA A 1 485 ? -25.000 -16.174 -4.778 1.00 15.22 264 ALA A CA 1
ATOM 1811 C C . ALA A 1 485 ? -24.654 -14.702 -4.670 1.00 15.04 264 ALA A C 1
ATOM 1812 O O . ALA A 1 485 ? -23.566 -14.307 -4.146 1.00 14.98 264 ALA A O 1
ATOM 1814 N N . ASN A 1 486 ? -25.517 -13.860 -5.208 1.00 13.50 265 ASN A N 1
ATOM 1815 C CA . ASN A 1 486 ? -25.245 -12.417 -5.338 1.00 13.80 265 ASN A CA 1
ATOM 1816 C C . ASN A 1 486 ? -26.398 -11.579 -4.845 1.00 13.59 265 ASN A C 1
ATOM 1817 O O . ASN A 1 486 ? -27.568 -12.036 -4.909 1.00 15.65 265 ASN A O 1
ATOM 1822 N N . PHE A 1 487 ? -26.099 -10.374 -4.390 1.00 13.88 266 PHE A N 1
ATOM 1823 C CA . PHE A 1 487 ? -27.075 -9.265 -4.245 1.00 13.49 266 PHE A CA 1
ATOM 1824 C C . PHE A 1 487 ? -27.025 -8.444 -5.523 1.00 16.25 266 PHE A C 1
ATOM 1825 O O . PHE A 1 487 ? -25.939 -7.949 -5.906 1.00 18.07 266 PHE A O 1
ATOM 1833 N N . SER A 1 488 ? -28.142 -8.360 -6.225 1.00 14.52 267 SER A N 1
ATOM 1834 C CA . SER A 1 488 ? -28.282 -7.456 -7.370 1.00 15.95 267 SER A CA 1
ATOM 1835 C C . SER A 1 488 ? -28.861 -6.150 -6.845 1.00 15.78 267 SER A C 1
ATOM 1836 O O . SER A 1 488 ? -29.927 -6.184 -6.184 1.00 16.78 267 SER A O 1
ATOM 1839 N N . VAL A 1 489 ? -28.178 -5.039 -7.123 1.00 17.80 268 VAL A N 1
ATOM 1840 C CA . VAL A 1 489 ? -28.467 -3.703 -6.513 1.00 19.53 268 VAL A CA 1
ATOM 1841 C C . VAL A 1 489 ? -28.631 -2.592 -7.560 1.00 18.93 268 VAL A C 1
ATOM 1842 O O . VAL A 1 489 ? -28.940 -1.471 -7.145 1.00 22.02 268 VAL A O 1
ATOM 1846 N N . THR A 1 490 ? -28.469 -2.833 -8.838 1.00 18.21 269 THR A N 1
ATOM 1847 C CA . THR A 1 490 ? -28.424 -1.756 -9.869 1.00 18.56 269 THR A CA 1
ATOM 1848 C C . THR A 1 490 ? -29.839 -1.317 -10.238 1.00 22.50 269 THR A C 1
ATOM 1849 O O . THR A 1 490 ? -30.008 -0.114 -10.593 1.00 21.63 269 THR A O 1
ATOM 1853 N N . GLY A 1 491 ? -30.783 -2.234 -10.218 1.00 18.63 270 GLY A N 1
ATOM 1854 C CA . GLY A 1 491 ? -32.214 -1.995 -10.499 1.00 21.01 270 GLY A CA 1
ATOM 1855 C C . GLY A 1 491 ? -33.039 -2.424 -9.312 1.00 22.02 270 GLY A C 1
ATOM 1856 O O . GLY A 1 491 ? -32.813 -1.898 -8.198 1.00 25.73 270 GLY A O 1
ATOM 1857 N N . GLY A 1 492 ? -33.900 -3.402 -9.500 1.00 23.09 271 GLY A N 1
ATOM 1858 C CA . GLY A 1 492 ? -34.609 -3.987 -8.348 1.00 25.44 271 GLY A CA 1
ATOM 1859 C C . GLY A 1 492 ? -33.610 -4.584 -7.371 1.00 24.64 271 GLY A C 1
ATOM 1860 O O . GLY A 1 492 ? -32.486 -4.916 -7.805 1.00 27.27 271 GLY A O 1
ATOM 1861 N N . LYS A 1 493 ? -34.016 -4.807 -6.130 1.00 20.85 272 LYS A N 1
ATOM 1862 C CA . LYS A 1 493 ? -33.154 -5.483 -5.132 1.00 19.15 272 LYS A CA 1
ATOM 1863 C C . LYS A 1 493 ? -33.420 -6.988 -5.170 1.00 18.92 272 LYS A C 1
ATOM 1864 O O . LYS A 1 493 ? -34.457 -7.448 -4.658 1.00 19.57 272 LYS A O 1
ATOM 1870 N N . TRP A 1 494 ? -32.524 -7.745 -5.794 1.00 17.28 273 TRP A N 1
ATOM 1871 C CA . TRP A 1 494 ? -32.710 -9.189 -6.016 1.00 16.30 273 TRP A CA 1
ATOM 1872 C C . TRP A 1 494 ? -31.628 -9.999 -5.294 1.00 15.57 273 TRP A C 1
ATOM 1873 O O . TRP A 1 494 ? -30.555 -9.455 -4.971 1.00 15.28 273 TRP A O 1
ATOM 1884 N N . ILE A 1 495 ? -31.900 -11.281 -5.132 1.00 16.52 274 ILE A N 1
ATOM 1885 C CA . ILE A 1 495 ? -30.884 -12.324 -4.844 1.00 15.05 274 ILE A CA 1
ATOM 1886 C C . ILE A 1 495 ? -30.769 -13.119 -6.131 1.00 15.44 274 ILE A C 1
ATOM 1887 O O . ILE A 1 495 ? -31.811 -13.423 -6.719 1.00 14.51 274 ILE A O 1
ATOM 1892 N N . VAL A 1 496 ? -29.548 -13.436 -6.563 1.00 13.43 275 VAL A N 1
ATOM 1893 C CA . VAL A 1 496 ? -29.251 -14.180 -7.806 1.00 13.60 275 VAL A CA 1
ATOM 1894 C C . VAL A 1 496 ? -28.422 -15.403 -7.449 1.00 13.48 275 VAL A C 1
ATOM 1895 O O . VAL A 1 496 ? -27.452 -15.292 -6.709 1.00 14.27 275 VAL A O 1
ATOM 1899 N N . SER A 1 497 ? -28.726 -16.540 -8.023 1.00 13.03 276 SER A N 1
ATOM 1900 C CA . SER A 1 497 ? -27.936 -17.762 -7.822 1.00 13.09 276 SER A CA 1
ATOM 1901 C C . SER A 1 497 ? -28.020 -18.678 -9.014 1.00 14.28 276 SER A C 1
ATOM 1902 O O . SER A 1 497 ? -29.090 -18.757 -9.638 1.00 15.23 276 SER A O 1
ATOM 1905 N N . GLY A 1 498 ? -26.969 -19.455 -9.212 1.00 12.83 277 GLY A N 1
ATOM 1906 C CA . GLY A 1 498 ? -27.059 -20.615 -10.092 1.00 12.79 277 GLY A CA 1
ATOM 1907 C C . GLY A 1 498 ? -27.830 -21.728 -9.446 1.00 13.51 277 GLY A C 1
ATOM 1908 O O . GLY A 1 498 ? -28.218 -21.635 -8.271 1.00 14.48 277 GLY A O 1
ATOM 1909 N N . SER A 1 499 ? -27.999 -22.821 -10.158 1.00 14.23 278 SER A N 1
ATOM 1910 C CA . SER A 1 499 ? -28.816 -23.953 -9.709 1.00 14.17 278 SER A CA 1
ATOM 1911 C C . SER A 1 499 ? -28.393 -25.214 -10.466 1.00 15.36 278 SER A C 1
ATOM 1912 O O . SER A 1 499 ? -27.881 -25.142 -11.616 1.00 15.60 278 SER A O 1
ATOM 1915 N N . GLU A 1 500 ? -28.606 -26.358 -9.835 1.00 14.38 279 GLU A N 1
ATOM 1916 C CA . GLU A 1 500 ? -28.207 -27.682 -10.365 1.00 15.58 279 GLU A CA 1
ATOM 1917 C C . GLU A 1 500 ? -29.252 -28.206 -11.354 1.00 16.62 279 GLU A C 1
ATOM 1918 O O . GLU A 1 500 ? -28.995 -29.290 -11.901 1.00 18.65 279 GLU A O 1
ATOM 1924 N N . ASP A 1 501 ? -30.311 -27.449 -11.616 1.00 16.38 280 ASP A N 1
ATOM 1925 C CA . ASP A 1 501 ? -31.218 -27.748 -12.746 1.00 16.66 280 ASP A CA 1
ATOM 1926 C C . ASP A 1 501 ? -30.877 -26.880 -13.950 1.00 17.16 280 ASP A C 1
ATOM 1927 O O . ASP A 1 501 ? -31.691 -26.785 -14.880 1.00 18.82 280 ASP A O 1
ATOM 1932 N N . ASN A 1 502 ? -29.682 -26.304 -13.968 1.00 16.33 281 ASN A N 1
ATOM 1933 C CA . ASN A 1 502 ? -29.147 -25.610 -15.174 1.00 16.40 281 ASN A CA 1
ATOM 1934 C C . ASN A 1 502 ? -29.752 -24.224 -15.378 1.00 15.89 281 ASN A C 1
ATOM 1935 O O . ASN A 1 502 ? -29.498 -23.638 -16.469 1.00 17.03 281 ASN A O 1
ATOM 1940 N N . LEU A 1 503 ? -30.417 -23.655 -14.386 1.00 16.31 282 LEU A N 1
ATOM 1941 C CA . LEU A 1 503 ? -31.093 -22.354 -14.469 1.00 16.18 282 LEU A CA 1
ATOM 1942 C C . LEU A 1 503 ? -30.351 -21.347 -13.580 1.00 16.53 282 LEU A C 1
ATOM 1943 O O . LEU A 1 503 ? -29.755 -21.767 -12.577 1.00 17.53 282 LEU A O 1
ATOM 1948 N N . VAL A 1 504 ? -30.473 -20.071 -13.910 1.00 14.83 283 VAL A N 1
ATOM 1949 C CA . VAL A 1 504 ? -30.217 -18.939 -12.979 1.00 14.71 283 VAL A CA 1
ATOM 1950 C C . VAL A 1 504 ? -31.545 -18.593 -12.315 1.00 17.08 283 VAL A C 1
ATOM 1951 O O . VAL A 1 504 ? -32.547 -18.355 -13.024 1.00 15.52 283 VAL A O 1
ATOM 1955 N N . TYR A 1 505 ? -31.558 -18.503 -11.000 1.00 14.32 284 TYR A N 1
ATOM 1956 C CA . TYR A 1 505 ? -32.747 -18.049 -10.244 1.00 15.08 284 TYR A CA 1
ATOM 1957 C C . TYR A 1 505 ? -32.539 -16.619 -9.768 1.00 13.96 284 TYR A C 1
ATOM 1958 O O . TYR A 1 505 ? -31.443 -16.250 -9.340 1.00 14.89 284 TYR A O 1
ATOM 1967 N N . ILE A 1 506 ? -33.605 -15.827 -9.780 1.00 14.42 285 ILE A N 1
ATOM 1968 C CA . ILE A 1 506 ? -33.656 -14.444 -9.283 1.00 14.92 285 ILE A CA 1
ATOM 1969 C C . ILE A 1 506 ? -34.856 -14.309 -8.376 1.00 16.64 285 ILE A C 1
ATOM 1970 O O . ILE A 1 506 ? -35.965 -14.681 -8.770 1.00 16.95 285 ILE A O 1
ATOM 1975 N N . TRP A 1 507 ? -34.605 -13.881 -7.161 1.00 14.65 286 TRP A N 1
ATOM 1976 C CA . TRP A 1 507 ? -35.634 -13.715 -6.120 1.00 15.28 286 TRP A CA 1
ATOM 1977 C C . TRP A 1 507 ? -35.751 -12.244 -5.793 1.00 16.75 286 TRP A C 1
ATOM 1978 O O . TRP A 1 507 ? -34.732 -11.506 -5.791 1.00 16.00 286 TRP A O 1
ATOM 1989 N N . ASN A 1 508 ? -36.938 -11.830 -5.378 1.00 17.03 287 ASN A N 1
ATOM 1990 C CA . ASN A 1 508 ? -37.093 -10.549 -4.667 1.00 16.94 287 ASN A CA 1
ATOM 1991 C C . ASN A 1 508 ? -36.491 -10.651 -3.263 1.00 17.20 287 ASN A C 1
ATOM 1992 O O . ASN A 1 508 ? -36.921 -11.513 -2.474 1.00 18.30 287 ASN A O 1
ATOM 1997 N N . LEU A 1 509 ? -35.501 -9.799 -2.941 1.00 17.38 288 LEU A N 1
ATOM 1998 C CA . LEU A 1 509 ? -34.791 -9.847 -1.639 1.00 18.22 288 LEU A CA 1
ATOM 1999 C C . LEU A 1 509 ? -35.791 -9.711 -0.480 1.00 18.79 288 LEU A C 1
ATOM 2000 O O . LEU A 1 509 ? -35.684 -10.480 0.481 1.00 18.52 288 LEU A O 1
ATOM 2005 N N . GLN A 1 510 ? -36.739 -8.791 -0.594 1.00 20.27 289 GLN A N 1
ATOM 2006 C CA . GLN A 1 510 ? -37.665 -8.484 0.531 1.00 22.17 289 GLN A CA 1
ATOM 2007 C C . GLN A 1 510 ? -38.729 -9.575 0.645 1.00 20.88 289 GLN A C 1
ATOM 2008 O O . GLN A 1 510 ? -38.922 -10.105 1.744 1.00 24.03 289 GLN A O 1
ATOM 2014 N N . THR A 1 511 ? -39.347 -9.958 -0.456 1.00 21.08 290 THR A N 1
ATOM 2015 C CA . THR A 1 511 ? -40.565 -10.803 -0.430 1.00 21.04 290 THR A CA 1
ATOM 2016 C C . THR A 1 511 ? -40.177 -12.281 -0.507 1.00 19.94 290 THR A C 1
ATOM 2017 O O . THR A 1 511 ? -40.996 -13.151 -0.152 1.00 21.97 290 THR A O 1
ATOM 2021 N N . LYS A 1 512 ? -38.966 -12.603 -1.001 1.00 18.96 291 LYS A N 1
ATOM 2022 C CA . LYS A 1 512 ? -38.451 -13.994 -1.131 1.00 17.36 291 LYS A CA 1
ATOM 2023 C C . LYS A 1 512 ? -39.130 -14.740 -2.289 1.00 16.71 291 LYS A C 1
ATOM 2024 O O . LYS A 1 512 ? -38.834 -15.906 -2.542 1.00 18.66 291 LYS A O 1
ATOM 2030 N N . GLU A 1 513 ? -39.970 -14.029 -3.061 1.00 19.27 292 GLU A N 1
ATOM 2031 C CA . GLU A 1 513 ? -40.598 -14.629 -4.245 1.00 20.04 292 GLU A CA 1
ATOM 2032 C C . GLU A 1 513 ? -39.569 -14.787 -5.382 1.00 18.53 292 GLU A C 1
ATOM 2033 O O . GLU A 1 513 ? -38.767 -13.862 -5.633 1.00 19.80 292 GLU A O 1
ATOM 2039 N N . ILE A 1 514 ? -39.673 -15.865 -6.121 1.00 17.62 293 ILE A N 1
ATOM 2040 C CA . ILE A 1 514 ? -38.944 -16.012 -7.413 1.00 18.40 293 ILE A CA 1
ATOM 2041 C C . ILE A 1 514 ? -39.553 -15.030 -8.411 1.00 22.35 293 ILE A C 1
ATOM 2042 O O . ILE A 1 514 ? -40.792 -15.044 -8.576 1.00 21.59 293 ILE A O 1
ATOM 2047 N N . VAL A 1 515 ? -38.726 -14.192 -9.022 1.00 18.42 294 VAL A N 1
ATOM 2048 C CA . VAL A 1 515 ? -39.183 -13.186 -10.025 1.00 19.34 294 VAL A CA 1
ATOM 2049 C C . VAL A 1 515 ? -38.731 -13.561 -11.431 1.00 19.72 294 VAL A C 1
ATOM 2050 O O . VAL A 1 515 ? -39.349 -13.051 -12.377 1.00 20.82 294 VAL A O 1
ATOM 2054 N N . GLN A 1 516 ? -37.711 -14.391 -11.622 1.00 18.22 295 GLN A N 1
ATOM 2055 C CA . GLN A 1 516 ? -37.288 -14.830 -12.963 1.00 17.73 295 GLN A CA 1
ATOM 2056 C C . GLN A 1 516 ? -36.412 -16.066 -12.856 1.00 18.02 295 GLN A C 1
ATOM 2057 O O . GLN A 1 516 ? -35.691 -16.200 -11.847 1.00 18.63 295 GLN A O 1
ATOM 2063 N N . LYS A 1 517 ? -36.442 -16.950 -13.853 1.00 18.06 296 LYS A N 1
ATOM 2064 C CA . LYS A 1 517 ? -35.493 -18.045 -14.037 1.00 18.35 296 LYS A CA 1
ATOM 2065 C C . LYS A 1 517 ? -34.930 -17.883 -15.435 1.00 20.11 296 LYS A C 1
ATOM 2066 O O . LYS A 1 517 ? -35.723 -17.630 -16.389 1.00 22.05 296 LYS A O 1
ATOM 2072 N N . LEU A 1 518 ? -33.622 -18.004 -15.566 1.00 17.93 297 LEU A N 1
ATOM 2073 C CA . LEU A 1 518 ? -32.949 -17.826 -16.868 1.00 17.38 297 LEU A CA 1
ATOM 2074 C C . LEU A 1 518 ? -32.496 -19.168 -17.425 1.00 17.59 297 LEU A C 1
ATOM 2075 O O . LEU A 1 518 ? -31.716 -19.877 -16.806 1.00 15.78 297 LEU A O 1
ATOM 2080 N N . GLN A 1 519 ? -33.024 -19.515 -18.597 1.00 18.68 298 GLN A N 1
ATOM 2081 C CA . GLN A 1 519 ? -32.802 -20.819 -19.244 1.00 19.70 298 GLN A CA 1
ATOM 2082 C C . GLN A 1 519 ? -31.793 -20.653 -20.385 1.00 17.45 298 GLN A C 1
ATOM 2083 O O . GLN A 1 519 ? -31.859 -19.675 -21.137 1.00 19.30 298 GLN A O 1
ATOM 2089 N N . GLY A 1 520 ? -30.894 -21.621 -20.545 1.00 18.17 299 GLY A N 1
ATOM 2090 C CA . GLY A 1 520 ? -29.996 -21.657 -21.713 1.00 19.00 299 GLY A CA 1
ATOM 2091 C C . GLY A 1 520 ? -28.783 -22.511 -21.485 1.00 18.95 299 GLY A C 1
ATOM 2092 O O . GLY A 1 520 ? -28.269 -23.101 -22.448 1.00 20.53 299 GLY A O 1
ATOM 2093 N N . HIS A 1 521 ? -28.257 -22.560 -20.261 1.00 17.04 300 HIS A N 1
ATOM 2094 C CA . HIS A 1 521 ? -27.112 -23.440 -19.959 1.00 17.51 300 HIS A CA 1
ATOM 2095 C C . HIS A 1 521 ? -27.517 -24.919 -20.093 1.00 16.18 300 HIS A C 1
ATOM 2096 O O . HIS A 1 521 ? -28.730 -25.249 -19.955 1.00 17.78 300 HIS A O 1
ATOM 2103 N N . THR A 1 522 ? -26.542 -25.767 -20.328 1.00 17.90 301 THR A N 1
ATOM 2104 C CA . THR A 1 522 ? -26.765 -27.217 -20.574 1.00 18.63 301 THR A CA 1
ATOM 2105 C C . THR A 1 522 ? -26.185 -28.033 -19.436 1.00 19.79 301 THR A C 1
ATOM 2106 O O . THR A 1 522 ? -26.139 -29.267 -19.562 1.00 22.11 301 THR A O 1
ATOM 2110 N N . ASP A 1 523 ? -25.684 -27.363 -18.402 1.00 17.79 302 ASP A N 1
ATOM 2111 C CA . ASP A 1 523 ? -25.128 -28.032 -17.216 1.00 16.53 302 ASP A CA 1
ATOM 2112 C C . ASP A 1 523 ? -25.360 -27.078 -16.048 1.00 15.52 302 ASP A C 1
ATOM 2113 O O . ASP A 1 523 ? -25.868 -25.966 -16.253 1.00 16.20 30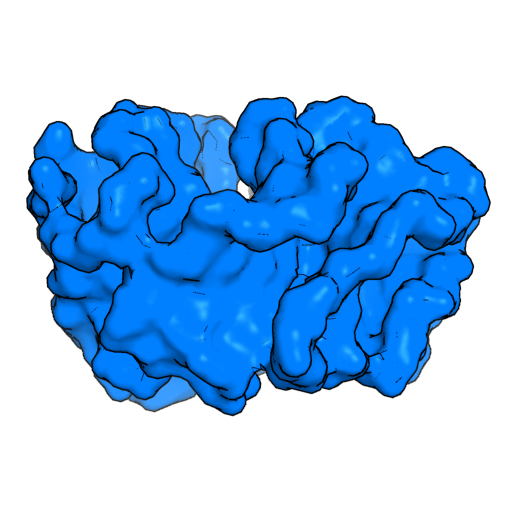2 ASP A O 1
ATOM 2118 N N . VAL A 1 524 ? -25.059 -27.581 -14.864 1.00 16.27 303 VAL A N 1
ATOM 2119 C CA . VAL A 1 524 ? -25.182 -26.843 -13.588 1.00 17.16 303 VAL A CA 1
ATOM 2120 C C . VAL A 1 524 ? -24.628 -25.436 -13.789 1.00 15.12 303 VAL A C 1
ATOM 2121 O O . VAL A 1 524 ? -23.485 -25.316 -14.265 1.00 15.67 303 VAL A O 1
ATOM 2125 N N . VAL A 1 525 ? -25.360 -24.448 -13.306 1.00 14.60 304 VAL A N 1
ATOM 2126 C CA . VAL A 1 525 ? -24.875 -23.046 -13.237 1.00 14.24 304 VAL A CA 1
ATOM 2127 C C . VAL A 1 525 ? -24.150 -22.857 -11.900 1.00 15.26 304 VAL A C 1
ATOM 2128 O O . VAL A 1 525 ? -24.795 -22.802 -10.873 1.00 15.89 304 VAL A O 1
ATOM 2132 N N . ILE A 1 526 ? -22.808 -22.889 -11.938 1.00 14.88 305 ILE A N 1
ATOM 2133 C CA . ILE A 1 526 ? -21.884 -22.915 -10.785 1.00 16.21 305 ILE A CA 1
ATOM 2134 C C . ILE A 1 526 ? -21.668 -21.518 -10.204 1.00 14.38 305 ILE A C 1
ATOM 2135 O O . ILE A 1 526 ? -21.360 -21.389 -9.028 1.00 15.61 305 ILE A O 1
ATOM 2140 N N . SER A 1 527 ? -21.805 -20.485 -11.024 1.00 13.89 306 SER A N 1
ATOM 2141 C CA . SER A 1 527 ? -21.396 -19.122 -10.614 1.00 14.04 306 SER A CA 1
ATOM 2142 C C . SER A 1 527 ? -22.206 -18.082 -11.346 1.00 13.30 306 SER A C 1
ATOM 2143 O O . SER A 1 527 ? -22.570 -18.323 -12.519 1.00 13.87 306 SER A O 1
ATOM 2146 N N . THR A 1 528 ? -22.550 -17.029 -10.640 1.00 13.50 307 THR A N 1
ATOM 2147 C CA . THR A 1 528 ? -23.211 -15.852 -11.210 1.00 12.98 307 THR A CA 1
ATOM 2148 C C . THR A 1 528 ? -22.492 -14.629 -10.643 1.00 13.24 307 THR A C 1
ATOM 2149 O O . THR A 1 528 ? -21.915 -14.704 -9.536 1.00 14.63 307 THR A O 1
ATOM 2153 N N . ALA A 1 529 ? -22.597 -13.537 -11.366 1.00 13.91 308 ALA A N 1
ATOM 2154 C CA . ALA A 1 529 ? -22.058 -12.248 -10.923 1.00 13.03 308 ALA A CA 1
ATOM 2155 C C . ALA A 1 529 ? -22.999 -11.167 -11.433 1.00 14.34 308 ALA A C 1
ATOM 2156 O O . ALA A 1 529 ? -23.612 -11.352 -12.518 1.00 14.41 308 ALA A O 1
ATOM 2158 N N . CYS A 1 530 ? -23.098 -10.067 -10.691 1.00 13.79 309 CYS A N 1
ATOM 2159 C CA . CYS A 1 530 ? -23.948 -8.905 -11.028 1.00 14.10 309 CYS A CA 1
ATOM 2160 C C . CYS A 1 530 ? -23.038 -7.707 -11.292 1.00 14.22 309 CYS A C 1
ATOM 2161 O O . CYS A 1 530 ? -22.173 -7.377 -10.457 1.00 16.34 309 CYS A O 1
ATOM 2164 N N . HIS A 1 531 ? -23.256 -7.046 -12.426 1.00 14.37 310 HIS A N 1
ATOM 2165 C CA . HIS A 1 531 ? -22.449 -5.896 -12.879 1.00 14.76 310 HIS A CA 1
ATOM 2166 C C . HIS A 1 531 ? -22.605 -4.776 -11.865 1.00 14.41 310 HIS A C 1
ATOM 2167 O O . HIS A 1 531 ? -23.690 -4.576 -11.346 1.00 15.20 310 HIS A O 1
ATOM 2174 N N . PRO A 1 532 ? -21.553 -3.983 -11.579 1.00 15.56 311 PRO A N 1
ATOM 2175 C CA . PRO A 1 532 ? -21.648 -2.991 -10.511 1.00 15.55 311 PRO A CA 1
ATOM 2176 C C . PRO A 1 532 ? -22.507 -1.787 -10.866 1.00 17.50 311 PRO A C 1
ATOM 2177 O O . PRO A 1 532 ? -22.872 -1.112 -9.906 1.00 19.58 311 PRO A O 1
ATOM 2181 N N . THR A 1 533 ? -22.776 -1.530 -12.154 1.00 18.92 312 THR A N 1
ATOM 2182 C CA . THR A 1 533 ? -23.562 -0.304 -12.512 1.00 19.58 312 THR A CA 1
ATOM 2183 C C . THR A 1 533 ? -24.734 -0.589 -13.451 1.00 21.03 312 THR A C 1
ATOM 2184 O O . THR A 1 533 ? -25.734 0.185 -13.415 1.00 23.41 312 THR A O 1
ATOM 2188 N N . GLU A 1 534 ? -24.634 -1.575 -14.312 1.00 18.45 313 GLU A N 1
ATOM 2189 C CA . GLU A 1 534 ? -25.676 -1.877 -15.312 1.00 19.19 313 GLU A CA 1
ATOM 2190 C C . GLU A 1 534 ? -26.419 -3.120 -14.868 1.00 17.29 313 GLU A C 1
ATOM 2191 O O . GLU A 1 534 ? -25.892 -3.920 -14.032 1.00 16.54 313 GLU A O 1
ATOM 2197 N N . ASN A 1 535 ? -27.649 -3.261 -15.342 1.00 18.49 314 ASN A N 1
ATOM 2198 C CA . ASN A 1 535 ? -28.449 -4.449 -15.011 1.00 16.44 314 ASN A CA 1
ATOM 2199 C C . ASN A 1 535 ? -27.982 -5.592 -15.905 1.00 18.48 314 ASN A C 1
ATOM 2200 O O . ASN A 1 535 ? -28.653 -5.914 -16.874 1.00 18.83 314 ASN A O 1
ATOM 2205 N N . ILE A 1 536 ? -26.831 -6.175 -15.559 1.00 16.64 315 ILE A N 1
ATOM 2206 C CA . ILE A 1 536 ? -26.176 -7.246 -16.347 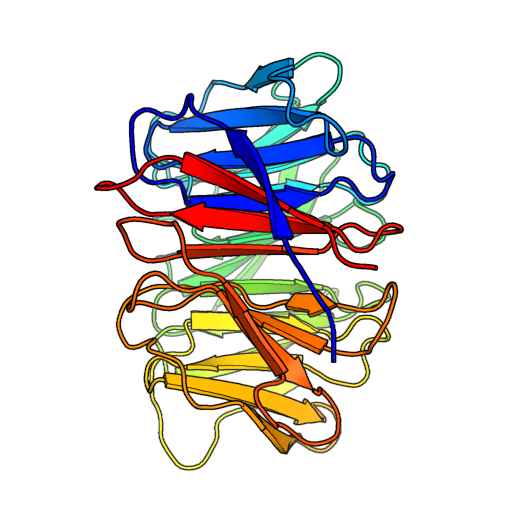1.00 15.61 315 ILE A CA 1
ATOM 2207 C C . ILE A 1 536 ? -25.802 -8.362 -15.376 1.00 14.72 315 ILE A C 1
ATOM 2208 O O . ILE A 1 536 ? -25.208 -8.073 -14.303 1.00 13.87 315 ILE A O 1
ATOM 2213 N N . ILE A 1 537 ? -26.160 -9.578 -15.706 1.00 14.46 316 ILE A N 1
ATOM 2214 C CA . ILE A 1 537 ? -25.752 -10.793 -14.947 1.00 14.01 316 ILE A CA 1
ATOM 2215 C C . ILE A 1 537 ? -24.815 -11.610 -15.835 1.00 13.78 316 ILE A C 1
ATOM 2216 O O . ILE A 1 537 ? -25.102 -11.783 -17.051 1.00 14.43 316 ILE A O 1
ATOM 2221 N N . ALA A 1 538 ? -23.765 -12.165 -15.272 1.00 14.00 317 ALA A N 1
ATOM 2222 C CA . ALA A 1 538 ? -22.910 -13.192 -15.892 1.00 13.45 317 ALA A CA 1
ATOM 2223 C C . ALA A 1 538 ? -23.243 -14.508 -15.209 1.00 14.45 317 ALA A C 1
ATOM 2224 O O . ALA A 1 538 ? -23.372 -14.516 -13.978 1.00 14.03 317 ALA A O 1
ATOM 2226 N N . SER A 1 539 ? -23.379 -15.580 -15.970 1.00 13.27 318 SER A N 1
ATOM 2227 C CA . SER A 1 539 ? -23.576 -16.944 -15.445 1.00 13.55 318 SER A CA 1
ATOM 2228 C C . SER A 1 539 ? -22.552 -17.880 -16.057 1.00 14.05 318 SER A C 1
ATOM 2229 O O . SER A 1 539 ? -22.070 -17.613 -17.184 1.00 14.50 318 SER A O 1
ATOM 2232 N N . ALA A 1 540 ? -22.182 -18.927 -15.372 1.00 13.74 319 ALA A N 1
ATOM 2233 C CA . ALA A 1 540 ? -21.194 -19.879 -15.900 1.00 14.91 319 ALA A CA 1
ATOM 2234 C C . ALA A 1 540 ? -21.537 -21.287 -15.490 1.00 16.19 319 ALA A C 1
ATOM 2235 O O . ALA A 1 540 ? -22.158 -21.496 -14.421 1.00 15.22 319 ALA A O 1
ATOM 2237 N N . ALA A 1 541 ? -21.153 -22.233 -16.324 1.00 14.13 320 ALA A N 1
ATOM 2238 C CA . ALA A 1 541 ? -21.638 -23.608 -16.142 1.00 14.98 320 ALA A CA 1
ATOM 2239 C C . ALA A 1 541 ? -20.497 -24.628 -16.138 1.00 14.61 320 ALA A C 1
ATOM 2240 O O . ALA A 1 541 ? -19.319 -24.351 -16.486 1.00 14.14 320 ALA A O 1
ATOM 2242 N N . LEU A 1 542 ? -20.865 -25.832 -15.668 1.00 14.82 321 LEU A N 1
ATOM 2243 C CA . LEU A 1 542 ? -19.912 -26.939 -15.451 1.00 15.34 321 LEU A CA 1
ATOM 2244 C C . LEU A 1 542 ? -19.582 -27.682 -16.763 1.00 15.91 321 LEU A C 1
ATOM 2245 O O . LEU A 1 542 ? -19.874 -27.145 -17.866 1.00 15.95 321 LEU A O 1
ATOM 2250 N N . GLU A 1 543 ? -18.861 -28.788 -16.647 1.00 16.41 322 GLU A N 1
ATOM 2251 C CA . GLU A 1 543 ? -18.043 -29.439 -17.722 1.00 16.78 322 GLU A CA 1
ATOM 2252 C C . GLU A 1 543 ? -18.875 -29.756 -18.966 1.00 16.45 322 GLU A C 1
ATOM 2253 O O . GLU A 1 543 ? -18.293 -29.803 -20.052 1.00 17.96 322 GLU A O 1
ATOM 2259 N N . ASN A 1 544 ? -20.157 -30.062 -18.834 1.00 15.78 323 ASN A N 1
ATOM 2260 C CA . ASN A 1 544 ? -20.901 -30.500 -20.038 1.00 16.38 323 ASN A CA 1
ATOM 2261 C C . ASN A 1 544 ? -21.240 -29.279 -20.895 1.00 17.01 323 ASN A C 1
ATOM 2262 O O . ASN A 1 544 ? -21.617 -29.494 -22.042 1.00 17.52 323 ASN A O 1
ATOM 2267 N N . ASP A 1 545 ? -21.090 -28.052 -20.374 1.00 15.17 324 ASP A N 1
ATOM 2268 C CA . ASP A 1 545 ? -21.485 -26.775 -21.034 1.00 15.39 324 ASP A CA 1
ATOM 2269 C C . ASP A 1 545 ? -20.244 -25.936 -21.343 1.00 15.36 324 ASP A C 1
ATOM 2270 O O . ASP A 1 545 ? -20.060 -25.601 -22.515 1.00 15.51 324 ASP A O 1
ATOM 2275 N N . LYS A 1 546 ? -19.482 -25.506 -20.333 1.00 15.76 325 LYS A N 1
ATOM 2276 C CA . LYS A 1 546 ? -18.183 -24.811 -20.450 1.00 16.22 325 LYS A CA 1
ATOM 2277 C C . LYS A 1 546 ? -18.350 -23.363 -20.882 1.00 15.41 325 LYS A C 1
ATOM 2278 O O . LYS A 1 546 ? -17.283 -22.734 -21.074 1.00 16.94 325 LYS A O 1
ATOM 2284 N N . THR A 1 547 ? -19.574 -22.835 -20.958 1.00 14.44 326 THR A N 1
ATOM 2285 C CA . THR A 1 547 ? -19.778 -21.440 -21.397 1.00 14.37 326 THR A CA 1
ATOM 2286 C C . THR A 1 547 ? -20.117 -20.514 -20.231 1.00 14.02 326 THR A C 1
ATOM 2287 O O . THR A 1 547 ? -20.632 -20.967 -19.189 1.00 14.40 326 THR A O 1
ATOM 2291 N N . ILE A 1 548 ? -19.917 -19.252 -20.490 1.00 13.82 327 ILE A N 1
ATOM 2292 C CA . ILE A 1 548 ? -20.351 -18.084 -19.703 1.00 14.36 327 ILE A CA 1
ATOM 2293 C C . ILE A 1 548 ? -21.448 -17.404 -20.511 1.00 14.23 327 ILE A C 1
ATOM 2294 O O . ILE A 1 548 ? -21.278 -17.312 -21.766 1.00 14.79 327 ILE A O 1
ATOM 2299 N N . LYS A 1 549 ? -22.493 -16.911 -19.885 1.00 13.67 328 LYS A N 1
ATOM 2300 C CA . LYS A 1 549 ? -23.550 -16.144 -20.561 1.00 13.52 328 LYS A CA 1
ATOM 2301 C C . LYS A 1 549 ? -23.694 -14.769 -19.931 1.00 14.42 328 LYS A C 1
ATOM 2302 O O . LYS A 1 549 ? -23.587 -14.653 -18.701 1.00 14.16 328 LYS A O 1
ATOM 2308 N N . LEU A 1 550 ? -23.883 -13.741 -20.744 1.00 15.20 329 LEU A N 1
ATOM 2309 C CA . LEU A 1 550 ? -24.224 -12.374 -20.291 1.00 14.57 329 LEU A CA 1
ATOM 2310 C C . LEU A 1 550 ? -25.687 -12.082 -20.584 1.00 16.05 329 LEU A C 1
ATOM 2311 O O . LEU A 1 550 ? -26.149 -12.237 -21.771 1.00 16.66 329 LEU A O 1
ATOM 2316 N N . TRP A 1 551 ? -26.392 -11.618 -19.572 1.00 15.35 330 TRP A N 1
ATOM 2317 C CA . TRP A 1 551 ? -27.851 -11.376 -19.617 1.00 16.07 330 TRP A CA 1
ATOM 2318 C C . TRP A 1 551 ? -28.067 -9.924 -19.238 1.00 18.90 330 TRP A C 1
ATOM 2319 O O . TRP A 1 551 ? -27.371 -9.448 -18.323 1.00 17.88 330 TRP A O 1
ATOM 2330 N N . LYS A 1 552 ? -29.031 -9.237 -19.843 1.00 17.27 331 LYS A N 1
ATOM 2331 C CA . LYS A 1 552 ? -29.277 -7.815 -19.553 1.00 18.61 331 LYS A CA 1
ATOM 2332 C C . LYS A 1 552 ? -30.778 -7.596 -19.398 1.00 18.17 331 LYS A C 1
ATOM 2333 O O . LYS A 1 552 ? -31.563 -8.239 -20.149 1.00 18.92 331 LYS A O 1
ATOM 2339 N N . SER A 1 553 ? -31.117 -6.754 -18.443 1.00 18.14 332 SER A N 1
ATOM 2340 C CA . SER A 1 553 ? -32.514 -6.393 -18.094 1.00 21.96 332 SER A CA 1
ATOM 2341 C C . SER A 1 553 ? -32.749 -4.899 -18.335 1.00 25.33 332 SER A C 1
ATOM 2342 O O . SER A 1 553 ? -31.881 -4.098 -17.996 1.00 25.69 332 SER A O 1
ATOM 2345 N N . ASP A 1 554 ? -33.938 -4.522 -18.812 1.00 39.53 333 ASP A N 1
ATOM 2346 C CA . ASP A 1 554 ? -34.546 -3.185 -18.551 1.00 41.54 333 ASP A CA 1
ATOM 2347 C C . ASP A 1 554 ? -34.541 -2.890 -17.040 1.00 48.79 333 ASP A C 1
ATOM 2348 O O . ASP A 1 554 ? -34.691 -1.730 -16.591 1.00 47.65 333 ASP A O 1
#

Foldseek 3Di:
DWDWDFDDKAFDFQFFKQEWEAQLVLQWIWTFWQSQWIWIAGNPNRHTDDIQHDGPGGWRDKEAANVRQWIWTWFQSQWIFIARVVVSDGQEIQHDGPGGWHEKYAENNSQWMWTWAQSCWIWIAGPNVSYTPDIANHGDGTWQYWEAAPHRQWIWIFFQQQWIWIAGNVPRDTPAIAHDPDRAGWLYWYADNNRQWMWTDGLPQWIFIGRRVVSDTDDIAHDAHGNDASKYWDFADQPATWIWIWGQVQWIWIARPPPSHTPDIHDDFPGTFRYKYARNHFRKMWTTHGGVGNMIIIIHTD

Radius of gyration: 17.4 Å; Cα contacts (8 Å, |Δi|>4): 990; chains: 1; bounding box: 46×31×44 Å

Secondary structure (DSSP, 8-state):
----EEEEEE---SS-EEEEEE-TTSSEEEEEETTS-EEEEETTT--EEEEE---SS-EEEEEE-TTSSEEEEEETTSEEEEEETTT--EEEEEE--SS-EEEEEE-TTSSEEEEEETTS-EEEEETTT--EEEEE---SS-EEEEEE-TTSSEEEEEETTS-EEEEETTT--EEEEE--SS-PPEEEEEE-TTSSEEEEEETTTEEEEEETTTTEEEEEE-SS--SSS---EEEE-SSS-EEEEE-TTS-EEEEETTT--EEEEE---SS-EEEEEE-SSSSEEEEEE-TTT--EEEEE--

B-factor: mean 19.43, std 7.7, range [8.78, 59.54]

Organism: Mus musculus (NCBI:txid10090)

InterPro domains:
  IPR001680 WD40 repeat [PS50082] (41-82)
  IPR001680 WD40 repeat [PS50082] (83-124)
  IPR001680 WD40 repeat [PS50082] (125-166)
  IPR001680 WD40 repeat [PS50082] (167-208)
  IPR001680 WD40 repeat [PS50082] (210-251)
  IPR001680 WD40 repeat [PS50082] (252-296)
  IPR001680 WD40 repeat [SM00320] (34-73)
  IPR001680 WD40 repeat [SM00320] (76-115)
  IPR001680 WD40 repeat [SM00320] (118-157)
  IPR001680 WD40 repeat [SM00320] (160-199)
  IPR001680 WD40 repeat [SM00320] (202-242)
  IPR001680 WD40 repeat [SM00320] (245-287)
  IPR001680 WD40 repeat [SM00320] (290-331)
  IPR015943 WD40/YVTN repeat-like-containing domain superfamily [G3DSA:2.130.10.10] (20-334)
  IPR019775 WD40 repeat, conserved site [PS00678] (102-116)
  IPR019775 WD40 repeat, conserved site [PS00678] (144-158)
  IPR019775 WD40 repeat, conserved site [PS00678] (186-200)
  IPR019775 WD40 repeat, conserved site [PS00678] (274-288)
  IPR020472 PAC1/LIS1-like, WD-40 repeat [PR00320] (102-116)
  IPR020472 PAC1/LIS1-like, WD-40 repeat [PR00320] (144-158)

Solvent-accessible surface area: 11820 Å² total; per-residue (Å²): 200,18,86,13,46,81,111,80,66,4,78,36,9,88,102,15,0,26,3,0,26,19,0,59,84,0,83,75,0,0,0,0,0,40,11,91,44,0,19,3,4,8,1,104,70,10,136,96,86,61,53,3,75,42,10,158,94,14,5,29,8,0,3,22,1,63,89,9,77,28,0,0,0,0,0,47,21,96,9,0,28,1,4,35,14,100,64,24,133,54,81,77,50,0,142,36,10,84,59,94,0,40,4,0,27,17,11,53,141,18,68,25,0,0,0,0,0,68,36,64,10,0,46,4,2,13,17,157,56,9,135,45,101,73,66,6,121,0,16,78,56,24,0,7,3,4,40,8,16,66,107,9,52,30,0,0,0,0,0,68,30,3,32,4,63,4,10,37,18,83,73,13,113,50,81,64,57,11,79,62,137,92,105,22,45,5,2,1,2,47,5,8,87,93,7,56,77,0,0,5,1,18,23,56,36,15,1,31,4,18,26,32,82,141,31,99,42,74,48,57,0,73,52,10,89,2,98,138,69,24,1,38,0,10,22,3,68,46,37,31,112,24,0,0,2,0,0,22,58,45,36,0,11,0,0,37,23,113,68,88,107,64,20,39,114,6,149,36,13,94,21,15,0,14,1,0,8,30,3,51,96,74,30,11,0,0,0,0,0,21,78,124,22,69,26,0,21,3,9,92,9,120

GO terms:
  GO:0140672 ATAC complex (C, IDA)
  GO:0005634 nucleus (C, IDA)
  GO:0001501 skeletal system development (P, IDA)
  GO:0045722 positive regulation of gluconeogenesis (P, IGI)
  GO:0042800 histone H3K4 methyltransferase activity (F, IMP)
  GO:0018022 peptidyl-lysine methylation (P, IMP)
  GO:0005515 protein binding (F, IPI)
  GO:0005654 nucleoplasm (C, TAS)
  GO:0051302 regulation of cell division (P, IDA)
  GO:0045995 regulation of embryonic development (P, IDA)
  GO:0051726 regulation of cell cycle (P, IMP)

Nearest PDB structures (foldseek):
  8ok1-assembly1_A  TM=1.003E+00  e=1.784E-62  Mus musculus
  3mxx-assembly1_A  TM=1.000E+00  e=1.481E-58  Homo sapiens
  4cy3-assembly1_A  TM=1.002E+00  e=6.276E-58  Drosophila melanogaster
  3n0d-assembly1_A  TM=1.001E+00  e=4.606E-58  Homo sapiens
  2gnq-assembly1_A  TM=9.996E-01  e=1.107E-57  Homo sapiens

Sequence (302 aa):
KPNYALKFTLAGHTKAVSSVKFSPNGEWLASSSADKLIKIWGAYDGKFEKTISGHKLGISDVAWSSDSNLLVSASDDKTLKIWDVSSGKCLKTLKGHSNYVFFCCNFNPQSNLIVSGSFFDESVRIWDVKTGKCLKTLPAHSDPVSAVHFNRDGSLIVSSSYDGLCRIWDTASGQCLKTLIDDDNPPVSFVKFSPAGKYILAATLDNTLKLWDYSKGKCLKTYTGHKNEKYCIFANFSVTGGKWIVSGSEDNLVYIWNLQTKEIVQKLQGHTDVVISTACHPTENIIASAALENDKTIKLWKSD